Protein AF-R9JMH7-F1 (afdb_monomer)

Secondary structure (DSSP, 8-state):
---EEEEEE--SS--GGGTSSEEEEEEE-TTS-EEEEEEEEEEEEEE-TTSPEEEEEEEEEEEEEEEE-S-TTS-HHHHSB-TTGGGSSSPP-BS-HHHHHHHHHHHTT---SEEEEEPGGG---SB-SSS--SSGGGB--TTS----HHHHHHHHHHHHHHHHHHHHHTT-SS--EEEEEETTEEEEEE---HHHHHHHT--S-SEEEE--

Nearest PDB structures (foldseek):
  2fxq-assembly1_A-2  TM=4.782E-01  e=3.025E-01  Thermus aquaticus
  2ihf-assembly1_A-2  TM=4.523E-01  e=5.221E-01  Thermus aquaticus
  5odp-assembly1_A  TM=4.682E-01  e=9.009E-01  Salinibacter ruber DSM 13855
  5odn-assembly1_E  TM=4.433E-01  e=8.479E-01  Salinibacter ruber DSM 13855
  3vdy-assembly1_B-2  TM=3.178E-01  e=9.572E-01  Bacillus subtilis

pLDDT: mean 95.16, std 3.78, range [76.19, 98.75]

Solvent-accessible surface area (backbone atoms only — not comparable to full-atom values): 11757 Å² total; per-residue (Å²): 133,89,41,54,34,41,26,27,56,75,43,96,44,73,31,77,88,45,57,31,33,19,37,32,30,22,34,67,27,78,85,70,50,37,35,40,41,31,39,34,55,31,65,44,77,46,75,46,97,87,69,50,74,46,75,42,74,50,17,52,31,30,74,43,30,22,41,47,76,62,40,71,88,45,58,24,91,81,74,34,57,44,91,57,35,57,36,78,94,48,87,81,46,59,45,36,46,66,51,50,34,52,46,44,26,70,73,59,50,40,80,56,77,38,55,44,65,47,59,69,65,60,54,67,50,36,60,35,101,52,95,47,62,39,30,60,77,19,42,35,45,22,62,74,55,84,82,53,66,66,60,26,51,44,43,54,51,51,50,62,50,48,42,54,51,49,16,61,55,55,73,39,98,60,65,52,62,46,76,44,51,54,99,88,38,46,33,42,33,62,65,70,53,71,66,44,36,60,75,50,65,63,82,73,74,55,60,48,80,52,91,116

Structure (mmCIF, N/CA/C/O backbone):
data_AF-R9JMH7-F1
#
_entry.id   AF-R9JMH7-F1
#
loop_
_atom_site.group_PDB
_atom_site.id
_atom_site.type_symbol
_atom_site.label_atom_id
_atom_site.label_alt_id
_atom_site.label_comp_id
_atom_site.label_asym_id
_atom_site.label_entity_id
_atom_site.label_seq_id
_atom_site.pdbx_PDB_ins_code
_atom_site.Cartn_x
_atom_site.Cartn_y
_atom_site.Cartn_z
_atom_site.occupancy
_atom_site.B_iso_or_equiv
_atom_site.auth_seq_id
_atom_site.auth_comp_id
_atom_site.auth_asym_id
_atom_site.auth_atom_id
_atom_site.pdbx_PDB_model_num
ATOM 1 N N . MET A 1 1 ? 2.516 -20.235 13.584 1.00 76.75 1 MET A N 1
ATOM 2 C CA . MET A 1 1 ? 2.825 -19.517 12.330 1.00 76.75 1 MET A CA 1
ATOM 3 C C . MET A 1 1 ? 2.615 -18.046 12.620 1.00 76.75 1 MET A C 1
ATOM 5 O O . MET A 1 1 ? 1.653 -17.757 13.321 1.00 7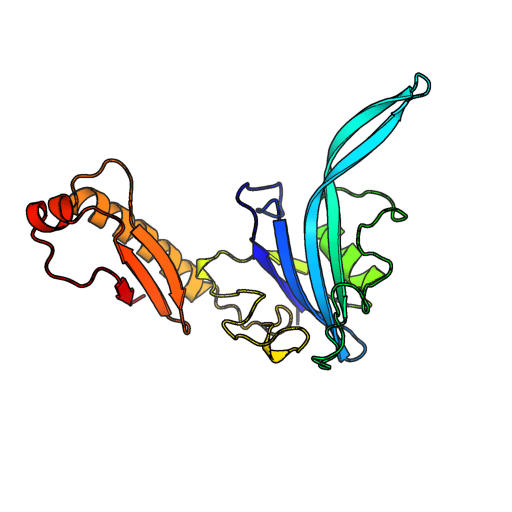6.75 1 MET A O 1
ATOM 9 N N . LYS A 1 2 ? 3.525 -17.171 12.189 1.00 91.31 2 LYS A N 1
ATOM 10 C CA . LYS A 1 2 ? 3.421 -15.728 12.439 1.00 91.31 2 LYS A CA 1
ATOM 11 C C . LYS A 1 2 ? 2.260 -15.146 11.620 1.00 91.31 2 LYS A C 1
ATOM 13 O O . LYS A 1 2 ? 2.152 -15.477 10.441 1.00 91.31 2 LYS A O 1
ATOM 18 N N . LYS A 1 3 ? 1.391 -14.345 12.236 1.00 96.81 3 LYS A N 1
ATOM 19 C CA . LYS A 1 3 ? 0.274 -13.639 11.596 1.00 96.81 3 LYS A CA 1
ATOM 20 C C . LYS A 1 3 ? 0.725 -12.244 11.181 1.00 96.81 3 LYS A C 1
ATOM 22 O O . LYS A 1 3 ? 0.753 -11.330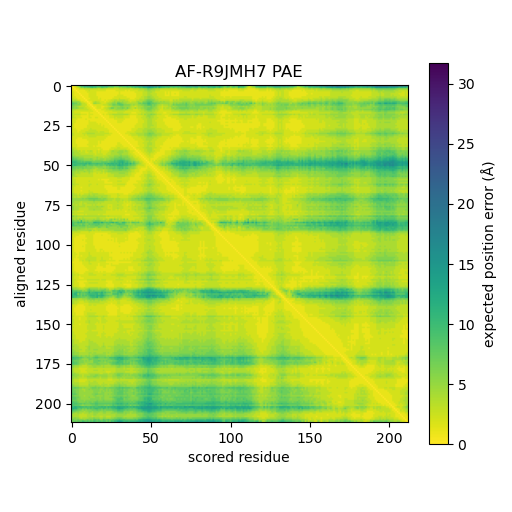 12.000 1.00 96.81 3 LYS A O 1
ATOM 27 N N . THR A 1 4 ? 1.074 -12.085 9.914 1.00 98.38 4 THR A N 1
ATOM 28 C CA . THR A 1 4 ? 1.514 -10.804 9.355 1.00 98.38 4 THR A CA 1
ATOM 29 C C . THR A 1 4 ? 0.358 -10.137 8.617 1.00 98.38 4 THR A C 1
ATOM 31 O O . THR A 1 4 ? -0.309 -10.782 7.813 1.00 98.38 4 THR A O 1
ATOM 34 N N . LEU A 1 5 ? 0.135 -8.847 8.869 1.00 98.75 5 LEU A N 1
ATOM 35 C CA . LEU A 1 5 ? -0.771 -8.025 8.067 1.00 98.75 5 LEU A CA 1
ATOM 36 C C . LEU A 1 5 ? 0.032 -7.182 7.074 1.00 98.75 5 LEU A C 1
ATOM 38 O O . LEU A 1 5 ? 0.815 -6.313 7.469 1.00 98.75 5 LEU A O 1
ATOM 42 N N . TYR A 1 6 ? -0.174 -7.422 5.781 1.00 98.75 6 TYR A N 1
ATOM 43 C CA . TYR A 1 6 ? 0.500 -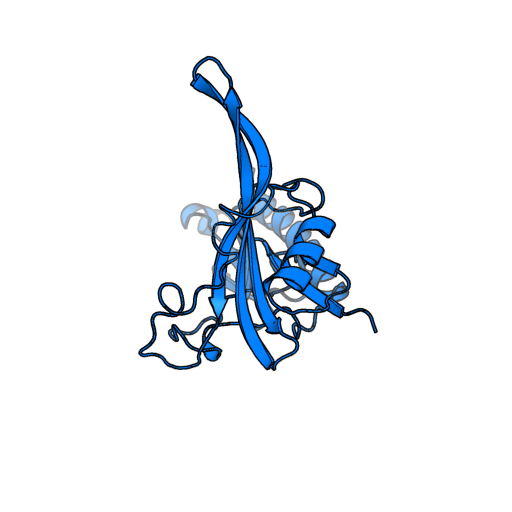6.673 4.727 1.00 98.75 6 TYR A CA 1
ATOM 44 C C . TYR A 1 6 ? -0.225 -5.366 4.397 1.00 98.75 6 TYR A C 1
ATOM 46 O O . TYR A 1 6 ? -1.453 -5.314 4.323 1.00 98.75 6 TYR A O 1
ATOM 54 N N . PHE A 1 7 ? 0.546 -4.307 4.171 1.00 98.69 7 PHE A N 1
ATOM 55 C CA . PHE A 1 7 ? 0.071 -2.974 3.816 1.00 98.69 7 PHE A CA 1
ATOM 56 C C . PHE A 1 7 ? 0.612 -2.531 2.459 1.00 98.69 7 PHE A C 1
ATOM 58 O O . PHE A 1 7 ? 1.765 -2.788 2.114 1.00 98.69 7 PHE A O 1
ATOM 65 N N . GLU A 1 8 ? -0.212 -1.791 1.720 1.00 98.06 8 GLU A N 1
ATOM 66 C CA . GLU A 1 8 ? 0.226 -0.987 0.582 1.00 98.06 8 GLU A CA 1
ATOM 67 C C . GLU A 1 8 ? 0.795 0.341 1.103 1.00 98.06 8 GLU A C 1
ATOM 69 O O . GLU A 1 8 ? 0.124 1.051 1.859 1.00 98.06 8 GLU A O 1
ATOM 74 N N . GLY A 1 9 ? 1.999 0.716 0.661 1.00 97.25 9 GLY A N 1
ATOM 75 C CA . GLY A 1 9 ? 2.504 2.083 0.798 1.00 97.25 9 GLY A CA 1
ATOM 76 C C . GLY A 1 9 ? 1.856 3.014 -0.233 1.00 97.25 9 GLY A C 1
ATOM 77 O O . GLY A 1 9 ? 2.116 2.895 -1.428 1.00 97.25 9 GLY A O 1
ATOM 78 N N . ALA A 1 10 ? 1.020 3.948 0.220 1.00 95.44 10 ALA A N 1
ATOM 79 C CA . ALA A 1 10 ? 0.245 4.865 -0.623 1.00 95.44 10 ALA A CA 1
ATOM 80 C C . ALA A 1 10 ? 0.717 6.332 -0.546 1.00 95.44 10 ALA A C 1
ATOM 82 O O . ALA A 1 10 ? 0.155 7.206 -1.210 1.00 95.44 10 ALA A O 1
ATOM 83 N N . GLY 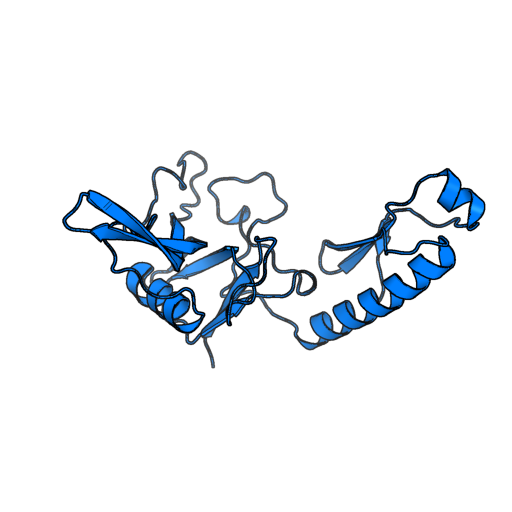A 1 11 ? 1.731 6.624 0.269 1.00 92.12 11 GLY A N 1
ATOM 84 C CA . GLY A 1 11 ? 2.357 7.940 0.388 1.00 92.12 11 GLY A CA 1
ATOM 85 C C . GLY A 1 11 ? 3.597 8.099 -0.488 1.00 92.12 11 GLY A C 1
ATOM 86 O O . GLY A 1 11 ? 4.177 7.128 -0.973 1.00 92.12 11 GLY A O 1
ATOM 87 N N . CYS A 1 12 ? 4.014 9.353 -0.672 1.00 87.88 12 CYS A N 1
ATOM 88 C CA . CYS A 1 12 ? 5.168 9.732 -1.493 1.00 87.88 12 CYS A CA 1
ATOM 89 C C . CYS A 1 12 ? 6.446 10.023 -0.688 1.00 87.88 12 CYS A C 1
ATOM 91 O O . CYS A 1 12 ? 7.464 10.381 -1.279 1.00 87.88 12 CYS A O 1
ATOM 93 N N . VAL A 1 13 ? 6.404 9.899 0.643 1.00 91.25 13 VAL A N 1
ATOM 94 C CA . VAL A 1 13 ? 7.529 10.224 1.532 1.00 91.25 13 VAL A CA 1
ATOM 95 C C . VAL A 1 13 ? 7.806 9.043 2.468 1.00 91.25 13 VAL A C 1
ATOM 97 O O . VAL A 1 13 ? 6.869 8.569 3.112 1.00 91.25 13 VAL A O 1
ATOM 100 N N . PRO A 1 14 ? 9.057 8.563 2.579 1.00 92.69 14 PRO A N 1
ATOM 101 C CA . PRO A 1 14 ? 9.429 7.575 3.589 1.00 92.69 14 PRO A CA 1
ATOM 102 C C . PRO A 1 14 ? 9.244 8.115 5.012 1.00 92.69 14 PRO A C 1
ATOM 104 O O . PRO A 1 14 ? 9.468 9.300 5.258 1.00 92.69 14 PRO A O 1
ATOM 107 N N . CYS A 1 15 ? 8.866 7.262 5.966 1.00 93.25 15 CYS A N 1
ATOM 108 C CA . CYS A 1 15 ? 8.669 7.678 7.355 1.00 93.25 15 CYS A CA 1
ATOM 109 C C . CYS A 1 15 ? 9.088 6.581 8.339 1.00 93.25 15 CYS A C 1
ATOM 111 O O . CYS A 1 15 ? 8.463 5.525 8.383 1.00 93.25 15 CYS A O 1
ATOM 113 N N . ASN A 1 16 ? 10.120 6.866 9.141 1.00 94.69 16 ASN A N 1
ATOM 114 C CA . ASN A 1 16 ? 10.611 6.011 10.227 1.00 94.69 16 ASN A CA 1
ATOM 115 C C . ASN A 1 16 ? 10.779 4.532 9.807 1.00 94.69 16 ASN A C 1
ATOM 117 O O . ASN A 1 16 ? 11.176 4.245 8.678 1.00 94.69 16 ASN A O 1
ATOM 121 N N . ASP A 1 17 ? 10.487 3.602 10.717 1.00 97.06 17 ASP A N 1
ATOM 122 C CA . ASP A 1 17 ? 10.480 2.152 10.498 1.00 97.06 17 ASP A CA 1
ATOM 123 C C . ASP A 1 17 ? 9.297 1.669 9.643 1.00 97.06 17 ASP A C 1
ATOM 125 O O . ASP A 1 17 ? 9.329 0.545 9.145 1.00 97.06 17 ASP A O 1
ATOM 129 N N . VAL A 1 18 ? 8.263 2.498 9.461 1.00 97.44 18 VAL A N 1
ATOM 130 C CA . VAL A 1 18 ? 7.090 2.206 8.618 1.00 97.44 18 VAL A CA 1
ATOM 131 C C . VAL A 1 18 ? 7.410 2.348 7.127 1.00 97.44 18 VAL A C 1
ATOM 133 O O . VAL A 1 18 ? 6.705 1.793 6.292 1.00 97.44 18 VAL A O 1
ATOM 136 N N . GLU A 1 19 ? 8.485 3.063 6.781 1.00 95.81 19 GLU A N 1
ATOM 137 C CA . GLU A 1 19 ? 9.028 3.212 5.420 1.00 95.81 19 GLU A CA 1
ATOM 138 C C . GLU A 1 19 ? 8.120 3.982 4.441 1.00 95.81 19 GLU A C 1
ATOM 140 O O . GLU A 1 19 ? 8.546 4.314 3.336 1.00 95.81 19 GLU A O 1
ATOM 145 N N . ASN A 1 20 ? 6.908 4.367 4.851 1.00 97.38 20 ASN A N 1
ATOM 146 C CA . ASN A 1 20 ? 5.981 5.186 4.072 1.00 97.38 20 ASN A CA 1
ATOM 147 C C . ASN A 1 20 ? 5.111 6.060 4.992 1.00 97.38 20 ASN A C 1
ATOM 149 O O . ASN A 1 20 ? 4.678 5.605 6.041 1.00 97.38 20 ASN A O 1
ATOM 153 N N . CYS A 1 21 ? 4.841 7.313 4.616 1.00 96.75 21 CYS A N 1
ATOM 154 C CA . CYS A 1 21 ? 4.029 8.250 5.399 1.00 96.75 21 CYS A CA 1
ATOM 155 C C . CYS A 1 21 ? 2.515 7.997 5.335 1.00 96.75 21 CYS A C 1
ATOM 157 O O . CYS A 1 21 ? 1.768 8.612 6.098 1.00 96.75 21 CYS A O 1
ATOM 159 N N . ARG A 1 22 ? 2.054 7.143 4.417 1.00 98.06 22 ARG A N 1
ATOM 160 C CA . ARG A 1 22 ? 0.651 6.755 4.271 1.00 98.06 22 ARG A CA 1
ATOM 161 C C . ARG A 1 22 ? 0.582 5.289 3.884 1.00 98.06 22 ARG A C 1
ATOM 163 O O . ARG A 1 22 ? 1.091 4.903 2.834 1.00 98.06 22 ARG A O 1
ATOM 170 N N . ILE A 1 23 ? -0.087 4.488 4.698 1.00 98.56 23 ILE A N 1
ATOM 171 C CA . ILE A 1 23 ? -0.265 3.060 4.441 1.00 98.56 23 ILE A CA 1
ATOM 172 C C . ILE A 1 23 ? -1.734 2.696 4.545 1.00 98.56 23 ILE A C 1
ATOM 174 O O . ILE A 1 23 ? -2.473 3.291 5.328 1.00 98.56 23 ILE A O 1
ATOM 178 N N . ARG A 1 24 ? -2.156 1.705 3.772 1.00 98.69 24 ARG A N 1
ATOM 179 C CA . ARG A 1 24 ? -3.540 1.232 3.787 1.00 98.69 24 ARG A CA 1
ATOM 180 C C . ARG A 1 24 ? -3.622 -0.257 3.513 1.00 98.69 24 ARG A C 1
ATOM 182 O O . ARG A 1 24 ? -2.748 -0.828 2.857 1.00 98.69 24 ARG A O 1
ATOM 189 N N . THR A 1 25 ? -4.662 -0.884 4.038 1.00 98.75 25 THR A N 1
ATOM 190 C CA . THR A 1 25 ? -4.929 -2.303 3.821 1.00 98.75 25 THR A CA 1
ATOM 191 C C . THR A 1 25 ? -6.394 -2.633 4.089 1.00 98.75 25 THR A C 1
ATOM 193 O O . THR A 1 25 ? -7.129 -1.828 4.664 1.00 98.75 25 THR A O 1
ATOM 196 N N . ALA A 1 26 ? -6.812 -3.821 3.667 1.00 98.56 26 ALA A N 1
ATOM 197 C CA . ALA A 1 26 ? -8.063 -4.437 4.066 1.00 98.56 26 ALA A CA 1
ATOM 198 C C . ALA A 1 26 ? -7.761 -5.815 4.659 1.00 98.56 26 ALA A C 1
ATOM 200 O O . ALA A 1 26 ? -6.796 -6.458 4.254 1.00 98.56 26 ALA A O 1
ATOM 201 N N . PHE A 1 27 ? -8.539 -6.257 5.641 1.00 98.75 27 PHE A N 1
ATOM 202 C CA . PHE A 1 27 ? -8.311 -7.532 6.325 1.00 98.75 27 PHE A CA 1
ATOM 203 C C . PHE A 1 27 ? -9.591 -8.083 6.950 1.00 98.75 27 PHE A C 1
ATOM 205 O O . PHE A 1 27 ? -10.593 -7.372 7.064 1.00 98.75 27 PHE A O 1
ATOM 212 N N . THR A 1 28 ? -9.549 -9.342 7.380 1.00 98.56 28 THR A N 1
ATOM 213 C CA . THR A 1 28 ? -10.624 -9.983 8.138 1.00 98.56 28 THR A CA 1
ATOM 214 C C . THR A 1 28 ? -10.258 -10.044 9.619 1.00 98.56 28 THR A C 1
ATOM 216 O O . THR A 1 28 ? -9.188 -10.518 9.994 1.00 98.56 28 THR A O 1
ATOM 219 N N . ASN A 1 29 ? -11.136 -9.549 10.491 1.00 98.31 29 ASN A N 1
ATOM 220 C CA . ASN A 1 29 ? -10.910 -9.594 11.935 1.00 98.31 29 ASN A CA 1
ATOM 221 C C . ASN A 1 29 ? -11.289 -10.958 12.551 1.00 98.31 29 ASN A C 1
ATOM 223 O O . ASN A 1 29 ? -11.771 -11.861 11.866 1.00 98.31 29 ASN A O 1
ATOM 227 N N . LYS A 1 30 ? -11.132 -11.109 13.875 1.00 98.00 30 LYS A N 1
ATOM 228 C CA . LYS A 1 30 ? -11.416 -12.376 14.583 1.00 98.00 30 LYS A CA 1
ATOM 229 C C . LYS A 1 30 ? -12.880 -12.830 14.530 1.00 98.00 30 LYS A C 1
ATOM 231 O O . LYS A 1 30 ? -13.162 -13.990 14.813 1.00 98.00 30 LYS A O 1
ATOM 236 N N . GLU A 1 31 ? -13.807 -11.936 14.193 1.00 97.69 31 GLU A N 1
ATOM 237 C CA . GLU A 1 31 ? -15.236 -12.237 14.032 1.00 97.69 31 GLU A CA 1
ATOM 238 C C . GLU A 1 31 ? -15.615 -12.541 12.575 1.00 97.69 31 GLU A C 1
ATOM 240 O O . GLU A 1 31 ? -16.793 -12.728 12.278 1.00 97.69 31 GLU A O 1
ATOM 245 N N . GLY A 1 32 ? -14.651 -12.562 11.651 1.00 97.81 32 GLY A N 1
ATOM 246 C CA . GLY A 1 32 ? -14.929 -12.736 10.227 1.00 97.81 32 GLY A CA 1
ATOM 247 C C . GLY A 1 32 ? -15.416 -11.462 9.527 1.00 97.81 32 GLY A C 1
ATOM 248 O O . GLY A 1 32 ? -15.843 -11.532 8.376 1.00 97.81 32 GLY A O 1
ATOM 249 N N . LYS A 1 33 ? -15.369 -10.296 10.188 1.00 98.06 33 LYS A N 1
ATOM 250 C CA . LYS A 1 33 ? -15.761 -9.018 9.579 1.00 98.06 33 LYS A CA 1
ATOM 251 C C . LYS A 1 33 ? -14.601 -8.438 8.782 1.00 98.06 33 LYS A C 1
ATOM 253 O O . LYS A 1 33 ? -13.471 -8.387 9.267 1.00 98.06 33 LYS A O 1
ATOM 258 N N . LYS A 1 34 ? -14.909 -7.957 7.582 1.00 98.25 34 LYS A N 1
ATOM 259 C CA . LYS A 1 34 ? -13.958 -7.316 6.673 1.00 98.25 34 LYS A CA 1
ATOM 260 C C . LYS A 1 34 ? -13.829 -5.842 7.031 1.00 98.25 34 LYS A C 1
ATOM 262 O O . LYS A 1 34 ? -14.837 -5.172 7.248 1.00 98.25 34 LYS A O 1
ATOM 267 N N . ILE A 1 35 ? -12.603 -5.347 7.112 1.00 98.62 35 ILE A N 1
ATOM 268 C CA . ILE A 1 35 ? -12.290 -3.979 7.530 1.00 98.62 35 ILE A CA 1
ATOM 269 C C . ILE A 1 35 ? -11.323 -3.377 6.521 1.00 98.62 35 ILE A C 1
ATOM 271 O O . ILE A 1 35 ? -10.334 -4.016 6.177 1.00 98.62 35 ILE A O 1
ATOM 275 N N . TYR A 1 36 ? -11.585 -2.144 6.094 1.00 98.44 36 TYR A N 1
ATOM 276 C CA . TYR A 1 36 ? -10.586 -1.281 5.469 1.00 98.44 36 TYR A CA 1
ATOM 277 C C . TYR A 1 36 ? -9.973 -0.371 6.531 1.00 98.44 36 TYR A C 1
ATOM 279 O O . TYR A 1 36 ? -10.686 0.137 7.402 1.00 98.44 36 TYR A O 1
ATOM 287 N N . ILE A 1 37 ? -8.665 -0.135 6.447 1.00 98.69 37 ILE A N 1
ATOM 288 C CA . ILE A 1 37 ? -7.975 0.819 7.310 1.00 98.69 37 ILE A CA 1
ATOM 289 C C . ILE A 1 37 ? -6.883 1.581 6.563 1.00 98.69 37 ILE A C 1
ATOM 291 O O . ILE A 1 37 ? -6.154 1.027 5.737 1.00 98.69 37 ILE A O 1
ATOM 295 N N . GLU A 1 38 ? -6.750 2.860 6.896 1.00 98.56 38 GLU A N 1
ATOM 296 C CA . GLU A 1 38 ? -5.750 3.764 6.350 1.00 98.56 38 GLU A CA 1
ATOM 297 C C . GLU A 1 38 ? -5.113 4.606 7.452 1.00 98.56 38 GLU A C 1
ATOM 299 O O . GLU A 1 38 ? -5.798 5.267 8.236 1.00 98.56 38 GLU A O 1
ATOM 304 N N . PHE A 1 39 ? -3.783 4.603 7.482 1.00 98.38 39 PHE A N 1
ATOM 305 C CA . PHE A 1 39 ? -2.995 5.355 8.441 1.00 98.38 39 PHE A CA 1
ATOM 306 C C . PHE A 1 39 ? -2.098 6.383 7.763 1.00 98.38 39 PHE A C 1
ATOM 308 O O . PHE A 1 39 ? -1.498 6.122 6.720 1.00 98.38 39 PHE A O 1
ATOM 315 N N . LEU A 1 40 ? -1.943 7.524 8.427 1.00 97.19 40 LEU A N 1
ATOM 316 C CA . LEU A 1 40 ? -1.053 8.616 8.055 1.00 97.19 40 LEU A CA 1
ATOM 317 C C . LEU A 1 40 ? -0.046 8.879 9.180 1.00 97.19 40 LEU A C 1
ATOM 319 O O . LEU A 1 40 ? -0.399 8.827 10.364 1.00 97.19 40 LEU A O 1
ATOM 323 N N . SER A 1 41 ? 1.176 9.252 8.800 1.00 96.50 41 SER A N 1
ATOM 324 C CA . SER A 1 41 ? 2.102 9.961 9.683 1.00 96.50 41 SER A CA 1
ATOM 325 C C . SER A 1 41 ? 1.601 11.397 9.854 1.00 96.50 41 SER A C 1
ATOM 327 O O . SER A 1 41 ? 1.792 12.260 8.996 1.00 96.50 41 SER A O 1
ATOM 329 N N . GLY A 1 42 ? 0.853 11.616 10.931 1.00 93.50 42 GLY A N 1
ATOM 330 C CA . GLY A 1 42 ? 0.195 12.872 11.257 1.00 93.50 42 GLY A CA 1
ATOM 331 C C . GLY A 1 42 ? 0.927 13.670 12.331 1.00 93.50 42 GLY A C 1
ATOM 332 O O . GLY A 1 42 ? 2.125 13.508 12.573 1.00 93.50 42 GLY A O 1
ATOM 333 N N . TYR A 1 43 ? 0.167 14.546 12.989 1.00 93.56 43 TYR A N 1
ATOM 334 C CA . TYR A 1 43 ? 0.669 15.438 14.025 1.00 93.56 43 TYR A CA 1
ATOM 335 C C . TYR A 1 43 ? -0.063 15.232 15.348 1.00 93.56 43 TYR A C 1
ATOM 337 O O . TYR A 1 43 ? -1.282 15.045 15.388 1.00 93.56 43 TYR A O 1
ATOM 345 N N . LYS A 1 44 ? 0.673 15.365 16.447 1.00 93.62 44 LYS A N 1
ATOM 346 C CA . LYS A 1 44 ? 0.102 15.621 17.766 1.00 93.62 44 LYS A CA 1
ATOM 347 C C . LYS A 1 44 ? 0.025 17.124 17.981 1.00 93.62 44 LYS A C 1
ATOM 349 O O . LYS A 1 44 ? 1.031 17.825 17.885 1.00 93.62 44 LYS A O 1
ATOM 354 N N . HIS A 1 45 ? -1.174 17.617 18.271 1.00 92.00 45 HIS A N 1
ATOM 355 C CA . HIS A 1 45 ? -1.409 19.025 18.565 1.00 92.00 45 HIS A CA 1
ATOM 356 C C . HIS A 1 45 ? -1.601 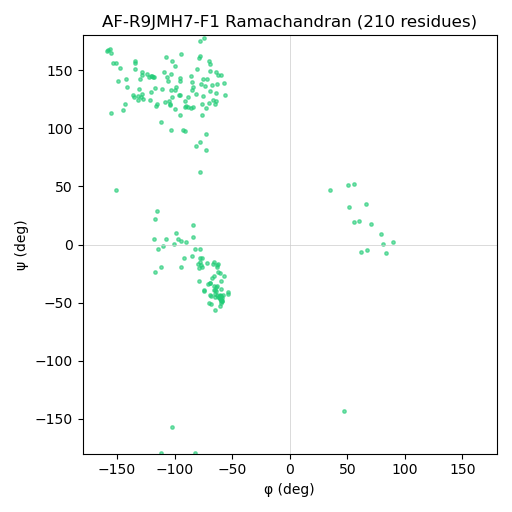19.228 20.064 1.00 92.00 45 HIS A C 1
ATOM 358 O O . HIS A 1 45 ? -2.542 18.704 20.653 1.00 92.00 45 HIS A O 1
ATOM 364 N N . THR A 1 46 ? -0.746 20.048 20.668 1.00 91.81 46 THR A N 1
ATOM 365 C CA . THR A 1 46 ? -0.825 20.400 22.088 1.00 91.81 46 THR A CA 1
ATOM 366 C C . THR A 1 46 ? -1.126 21.887 22.225 1.00 91.81 46 THR A C 1
ATOM 368 O O . THR A 1 46 ? -0.359 22.733 21.757 1.00 91.81 46 THR A O 1
ATOM 371 N N . ARG A 1 47 ? -2.242 22.236 22.879 1.00 93.12 47 ARG A N 1
ATOM 372 C CA . ARG A 1 47 ? -2.584 23.632 23.189 1.00 93.12 47 ARG A CA 1
ATOM 373 C C . ARG A 1 47 ? -1.913 24.053 24.497 1.00 93.12 47 ARG A C 1
ATOM 375 O O . ARG A 1 47 ? -2.192 23.508 25.559 1.00 93.12 47 ARG A O 1
ATOM 382 N N . GLN A 1 48 ? -1.034 25.044 24.419 1.00 93.31 48 GLN A N 1
ATOM 383 C CA . GLN A 1 48 ? -0.350 25.628 25.569 1.00 93.31 48 GLN A CA 1
ATOM 384 C C . GLN A 1 48 ? -1.267 26.593 26.341 1.00 93.31 48 GLN A C 1
ATOM 386 O O . GLN A 1 48 ? -2.259 27.095 25.810 1.00 93.31 48 GLN A O 1
ATOM 391 N N . LYS A 1 49 ? -0.901 26.915 27.593 1.00 92.06 49 LYS A N 1
ATOM 392 C CA . LYS A 1 49 ? -1.663 27.826 28.479 1.00 92.06 49 LYS A CA 1
ATOM 393 C C . LYS A 1 49 ? -1.892 29.225 27.887 1.00 92.06 49 LYS A C 1
ATOM 395 O O . LYS A 1 49 ? -2.875 29.871 28.220 1.00 92.06 49 LYS A O 1
ATOM 400 N N . ASN A 1 50 ? -1.003 29.684 27.006 1.00 93.69 50 ASN A N 1
ATOM 401 C CA . ASN A 1 50 ? -1.110 30.965 26.297 1.00 93.69 50 ASN A CA 1
ATOM 402 C C . ASN A 1 50 ? -1.978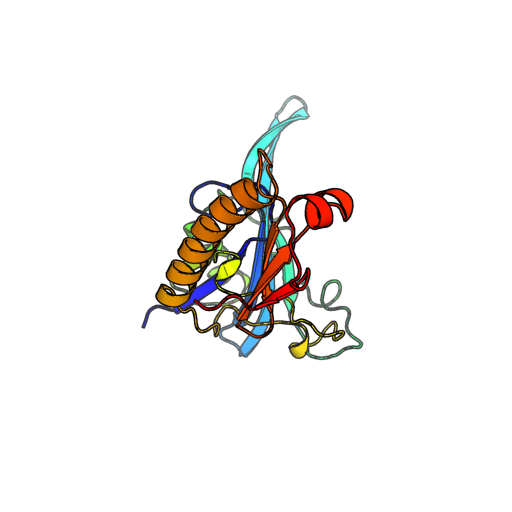 30.893 25.020 1.00 93.69 50 ASN A C 1
ATOM 404 O O . ASN A 1 50 ? -2.009 31.849 24.253 1.00 93.69 50 ASN A O 1
ATOM 408 N N . GLY A 1 51 ? -2.633 29.758 24.751 1.00 92.44 51 GLY A N 1
ATOM 409 C CA . GLY A 1 51 ? -3.465 29.538 23.566 1.00 92.44 51 GLY A CA 1
ATOM 410 C C . GLY A 1 51 ? -2.706 29.111 22.305 1.00 92.44 51 GLY A C 1
ATOM 411 O O . GLY A 1 51 ? -3.353 28.736 21.327 1.00 92.44 51 GLY A O 1
ATOM 412 N N . LYS A 1 52 ? -1.365 29.106 22.312 1.00 94.88 52 LYS A N 1
ATOM 413 C CA . LYS A 1 52 ? -0.549 28.631 21.184 1.00 94.88 52 LYS A CA 1
ATOM 414 C C . LYS A 1 52 ? -0.721 27.122 20.995 1.00 94.88 52 LYS A C 1
ATOM 416 O O . LYS A 1 52 ? -0.684 26.369 21.966 1.00 94.88 52 LYS A O 1
ATOM 421 N N . VAL A 1 53 ? -0.852 26.678 19.748 1.00 94.81 53 VAL A N 1
ATOM 422 C CA . VAL A 1 53 ? -0.813 25.254 19.389 1.00 94.81 53 VAL A CA 1
ATOM 423 C C . VAL A 1 53 ? 0.606 24.887 18.964 1.00 94.81 53 VAL A C 1
ATOM 425 O O . VAL A 1 53 ? 1.206 25.569 18.133 1.00 94.81 53 VAL A O 1
ATOM 428 N N . VAL A 1 54 ? 1.147 23.828 19.559 1.00 94.50 54 VAL A N 1
ATOM 429 C CA . VAL A 1 54 ? 2.393 23.178 19.137 1.00 94.50 54 VAL A CA 1
ATOM 430 C C . VAL A 1 54 ? 2.027 21.899 18.400 1.00 94.50 54 VAL A C 1
ATOM 432 O O . VAL A 1 54 ? 1.180 21.148 18.879 1.00 94.50 54 VAL A O 1
ATOM 435 N N . SER A 1 55 ? 2.642 21.682 17.240 1.00 95.06 55 SER A N 1
ATOM 436 C CA . SER A 1 55 ? 2.403 20.520 16.384 1.00 95.06 55 SER A CA 1
ATOM 437 C C . SER A 1 55 ? 3.679 19.697 16.284 1.00 95.06 55 SER A C 1
ATOM 439 O O . SER A 1 55 ? 4.693 20.199 15.802 1.00 95.06 55 SER A O 1
ATOM 441 N N . GLU A 1 56 ? 3.620 18.448 16.719 1.00 94.81 56 GLU A N 1
ATOM 442 C CA . GLU A 1 56 ? 4.736 17.501 16.681 1.00 94.81 56 GLU A CA 1
ATOM 443 C C . GLU A 1 56 ? 4.440 16.445 15.601 1.00 94.81 56 GLU A C 1
ATOM 445 O O . GLU A 1 56 ? 3.365 15.849 15.661 1.00 94.81 56 GLU A O 1
ATOM 450 N N . PRO A 1 57 ? 5.304 16.251 14.584 1.00 94.38 57 PRO A N 1
ATOM 451 C CA . PRO A 1 57 ? 5.070 15.288 13.501 1.00 94.38 57 PRO A CA 1
ATOM 452 C C . PRO A 1 57 ? 5.286 13.838 13.961 1.00 94.38 57 PRO A C 1
ATOM 454 O O . PRO A 1 57 ? 5.738 13.602 15.078 1.00 94.38 57 PRO A O 1
ATOM 457 N N . ASN A 1 58 ? 5.049 12.880 13.060 1.00 94.56 58 ASN A N 1
ATOM 458 C CA . ASN A 1 58 ? 5.301 11.446 13.252 1.00 94.56 58 ASN A CA 1
ATOM 459 C C . ASN A 1 58 ? 4.417 10.781 14.314 1.00 94.56 58 ASN A C 1
ATOM 461 O O . ASN A 1 58 ? 4.846 9.847 14.988 1.00 94.56 58 ASN A O 1
ATOM 465 N N . TYR A 1 59 ? 3.168 11.229 14.434 1.00 96.50 59 TYR A N 1
ATOM 466 C CA . TYR A 1 59 ? 2.162 10.584 15.278 1.00 96.50 59 TYR A CA 1
ATOM 467 C C . TYR A 1 59 ? 1.132 9.834 14.442 1.00 96.50 59 TYR A C 1
ATOM 469 O O . TYR A 1 59 ? 0.738 10.283 13.367 1.00 96.50 59 TYR A O 1
ATOM 477 N N . LEU A 1 60 ? 0.664 8.699 14.953 1.00 97.38 60 LEU A N 1
ATOM 478 C CA . LEU A 1 60 ? -0.309 7.857 14.278 1.00 97.38 60 LEU A CA 1
ATOM 479 C C . LEU A 1 60 ? -1.645 8.586 14.101 1.00 97.38 60 LEU A C 1
ATOM 481 O O . LEU A 1 60 ? -2.276 9.025 15.068 1.00 97.38 60 LEU A O 1
ATOM 485 N N . SER A 1 61 ? -2.100 8.679 12.855 1.00 96.69 61 SER A N 1
ATOM 486 C CA . SER A 1 61 ? -3.436 9.149 12.499 1.00 96.69 61 SER A CA 1
ATOM 487 C C . SER A 1 61 ? -4.164 8.063 11.722 1.00 96.69 61 SER A C 1
ATOM 489 O O . SER A 1 61 ? -3.654 7.596 10.709 1.00 96.69 61 SER A O 1
ATOM 491 N N . CYS A 1 62 ? -5.343 7.663 12.191 1.00 97.50 62 CYS A N 1
ATOM 492 C CA . CYS A 1 62 ? -6.221 6.725 11.491 1.00 97.50 62 CYS A CA 1
ATOM 493 C C . CYS A 1 62 ? -7.156 7.544 10.602 1.00 97.50 62 CYS A C 1
ATOM 495 O O . CYS A 1 62 ? -8.106 8.123 11.111 1.00 97.50 62 CYS A O 1
ATOM 497 N N . ASP A 1 63 ? -6.857 7.691 9.315 1.00 96.25 63 ASP A N 1
ATOM 498 C CA . ASP A 1 63 ? -7.625 8.582 8.430 1.00 96.25 63 ASP A CA 1
ATOM 499 C C . ASP A 1 63 ? -8.991 7.986 8.071 1.00 96.25 63 ASP A C 1
ATOM 501 O O . ASP A 1 63 ? -10.010 8.674 8.100 1.00 96.25 63 ASP A O 1
ATOM 505 N N . ALA A 1 64 ? -9.010 6.677 7.822 1.00 97.25 64 ALA A N 1
ATOM 506 C CA . ALA A 1 64 ? -10.207 5.914 7.513 1.00 97.25 64 ALA A CA 1
ATOM 507 C C . ALA A 1 64 ? -10.148 4.543 8.194 1.00 97.25 64 ALA A C 1
ATOM 509 O O . ALA A 1 64 ? -9.114 3.873 8.159 1.00 97.25 64 ALA A O 1
ATOM 510 N N . CYS A 1 65 ? -11.256 4.116 8.801 1.00 98.25 65 CYS A N 1
ATOM 511 C CA . CYS A 1 65 ? -11.408 2.764 9.326 1.00 98.25 65 CYS A CA 1
ATOM 512 C C . CYS A 1 65 ? -12.887 2.392 9.384 1.00 98.25 65 CYS A C 1
ATOM 514 O O . CYS A 1 65 ? -13.647 2.974 10.157 1.00 98.25 65 CYS A O 1
ATOM 516 N N . PHE A 1 66 ? -13.305 1.428 8.569 1.00 97.81 66 PHE A N 1
ATOM 517 C CA . PHE A 1 66 ? -14.711 1.052 8.444 1.00 97.81 66 PHE A CA 1
ATOM 518 C C . PHE A 1 66 ? -14.871 -0.418 8.064 1.00 97.81 66 PHE A C 1
ATOM 520 O O . PHE A 1 66 ? -13.969 -1.033 7.488 1.00 97.81 66 PHE A O 1
ATOM 527 N N . TYR A 1 67 ? -16.032 -0.979 8.392 1.00 97.88 67 TYR A N 1
ATOM 528 C CA . TYR A 1 67 ? -16.421 -2.298 7.911 1.00 97.88 67 TYR A CA 1
ATOM 529 C C . TYR A 1 67 ? -16.769 -2.249 6.425 1.00 97.88 67 TYR A C 1
ATOM 531 O O . TYR A 1 67 ? -17.396 -1.297 5.974 1.00 97.88 67 TYR A O 1
ATOM 539 N N . ILE A 1 68 ? -16.396 -3.302 5.703 1.00 97.19 68 ILE A N 1
ATOM 540 C CA . ILE A 1 68 ? -16.835 -3.565 4.331 1.00 97.19 68 ILE A CA 1
ATOM 541 C C . ILE A 1 68 ? -18.038 -4.507 4.428 1.00 97.19 68 ILE A C 1
ATOM 543 O O . ILE A 1 68 ? -17.880 -5.651 4.864 1.00 97.19 68 ILE A O 1
ATOM 547 N N . THR A 1 69 ? -19.233 -4.023 4.090 1.00 95.25 69 THR A N 1
ATOM 548 C CA . THR A 1 69 ? -20.496 -4.715 4.412 1.00 95.25 69 THR A CA 1
ATOM 549 C C . THR A 1 69 ? -20.996 -5.668 3.331 1.00 95.25 69 THR A C 1
ATOM 551 O O . THR A 1 69 ? -21.883 -6.469 3.618 1.00 95.25 69 THR A O 1
ATOM 554 N N . ASP A 1 70 ? -20.413 -5.629 2.126 1.00 94.50 70 ASP A N 1
ATOM 555 C CA . ASP A 1 70 ? -20.918 -6.352 0.946 1.00 94.50 70 ASP A CA 1
ATOM 556 C C . ASP A 1 70 ? -22.347 -5.936 0.536 1.00 94.50 70 ASP A C 1
ATOM 558 O O . ASP A 1 70 ? -23.017 -6.652 -0.208 1.00 94.50 70 ASP A O 1
ATOM 562 N N . ASP A 1 71 ? -22.794 -4.756 0.974 1.00 93.06 71 ASP A N 1
ATOM 563 C CA . ASP A 1 71 ? -24.042 -4.132 0.547 1.00 93.06 71 ASP A CA 1
ATOM 564 C C . ASP A 1 71 ? -23.721 -2.877 -0.285 1.00 93.06 71 ASP A C 1
ATOM 566 O O . ASP A 1 71 ? -23.317 -1.852 0.271 1.00 93.06 71 ASP A O 1
ATOM 570 N N . PRO A 1 72 ? -23.886 -2.922 -1.622 1.00 88.50 72 PRO A N 1
ATOM 571 C CA . PRO A 1 72 ? -23.522 -1.807 -2.492 1.00 88.50 72 PRO A CA 1
ATOM 572 C C . PRO A 1 72 ? -24.331 -0.526 -2.222 1.00 88.50 72 PRO A C 1
ATOM 574 O O . PRO A 1 72 ? -23.870 0.558 -2.589 1.00 88.50 72 PRO A O 1
ATOM 577 N N . GLU A 1 73 ? -25.496 -0.625 -1.570 1.00 93.00 73 GLU A N 1
ATOM 578 C CA . GLU A 1 73 ? -26.335 0.525 -1.208 1.00 93.00 73 GLU A CA 1
ATOM 579 C C . GLU A 1 73 ? -25.831 1.248 0.053 1.00 93.00 73 GLU A C 1
ATOM 581 O O . GLU A 1 73 ? -26.205 2.398 0.315 1.00 93.00 73 GLU A O 1
ATOM 586 N N . ILE A 1 74 ? -24.970 0.601 0.844 1.00 92.75 74 ILE A N 1
ATOM 587 C CA . ILE A 1 74 ? -24.374 1.196 2.037 1.00 92.75 74 ILE A CA 1
ATOM 588 C C . ILE A 1 74 ? -23.089 1.920 1.646 1.00 92.75 74 ILE A C 1
ATOM 590 O O . ILE A 1 74 ? -22.109 1.330 1.211 1.00 92.75 74 ILE A O 1
ATOM 594 N N . ASP A 1 75 ? -23.062 3.229 1.873 1.00 91.44 75 ASP A N 1
ATOM 595 C CA . ASP A 1 75 ? -21.835 4.020 1.818 1.00 91.44 75 ASP A CA 1
ATOM 596 C C . ASP A 1 75 ? -20.957 3.723 3.046 1.00 91.44 75 ASP A C 1
ATOM 598 O O . ASP A 1 75 ? -20.988 4.444 4.049 1.00 91.44 75 ASP A O 1
ATOM 602 N N . ASP A 1 76 ? -20.205 2.623 2.983 1.00 93.12 76 ASP A N 1
ATOM 603 C CA . ASP A 1 76 ? -19.434 2.078 4.103 1.00 93.12 76 ASP A CA 1
ATOM 604 C C . ASP A 1 76 ? -18.490 3.111 4.726 1.00 93.12 76 ASP A C 1
ATOM 606 O O . ASP A 1 76 ? -18.433 3.251 5.953 1.00 93.12 76 ASP A O 1
ATOM 610 N N . CYS A 1 77 ? -17.827 3.922 3.896 1.00 92.00 77 CYS A N 1
ATOM 611 C CA . CYS A 1 77 ? -16.885 4.933 4.370 1.00 92.00 77 CYS A CA 1
ATOM 612 C C . CYS A 1 77 ? -17.540 6.053 5.196 1.00 92.00 77 CYS A C 1
ATOM 614 O O . CYS A 1 77 ? -16.842 6.801 5.885 1.00 92.00 77 CYS A O 1
ATOM 616 N N . ASN A 1 78 ? -18.871 6.183 5.156 1.00 92.81 78 ASN A N 1
ATOM 617 C CA . ASN A 1 78 ? -19.636 7.154 5.939 1.00 92.81 78 ASN A CA 1
ATOM 618 C C . ASN A 1 78 ? -20.610 6.514 6.940 1.00 92.81 78 ASN A C 1
ATOM 620 O O . ASN A 1 78 ? -20.980 7.170 7.916 1.00 92.81 78 ASN A O 1
ATOM 624 N N . LYS A 1 79 ? -21.046 5.270 6.714 1.00 95.56 79 LYS A N 1
ATOM 625 C CA . LYS A 1 79 ? -22.097 4.590 7.491 1.00 95.56 79 LYS A CA 1
ATOM 626 C C . LYS A 1 79 ? -21.594 3.417 8.328 1.00 95.56 79 LYS A C 1
ATOM 628 O O . LYS A 1 79 ? -22.248 3.080 9.311 1.00 95.56 79 LYS A O 1
ATOM 633 N N . SER A 1 80 ? -20.422 2.876 8.006 1.00 96.19 80 SER A N 1
ATOM 634 C CA . SER A 1 80 ? -19.866 1.662 8.618 1.00 96.19 80 SER A CA 1
ATOM 635 C C . SER A 1 80 ? -18.556 1.926 9.376 1.00 96.19 80 SER A C 1
ATOM 637 O O . SER A 1 80 ? -17.757 1.014 9.593 1.00 96.19 80 SER A O 1
ATOM 639 N N . ARG A 1 81 ? -18.322 3.179 9.787 1.00 96.31 81 ARG A N 1
ATOM 640 C CA . ARG A 1 81 ? -17.102 3.632 10.474 1.00 96.31 81 ARG A CA 1
ATOM 641 C C . ARG A 1 81 ? -16.903 2.961 11.826 1.00 96.31 81 ARG A C 1
ATOM 643 O O . ARG A 1 81 ? -17.834 2.865 12.628 1.00 96.31 81 ARG A O 1
ATOM 650 N N . LEU A 1 82 ? -15.666 2.575 12.112 1.00 96.56 82 LEU A N 1
ATOM 651 C CA . LEU A 1 82 ? -15.252 2.170 13.449 1.00 96.56 82 LEU A CA 1
ATOM 652 C C . LEU A 1 82 ? -14.978 3.414 14.302 1.00 96.56 82 LEU A C 1
ATOM 654 O O . LEU A 1 82 ? -14.554 4.458 13.810 1.00 96.56 82 LEU A O 1
ATOM 658 N N . SER A 1 83 ? -15.176 3.293 15.615 1.00 94.19 83 SER A N 1
ATOM 659 C CA . SER A 1 83 ? -14.986 4.395 16.573 1.00 94.19 83 SER A CA 1
ATOM 660 C C . SER A 1 83 ? -13.551 4.926 16.640 1.00 94.19 83 SER A C 1
ATOM 662 O O . SER A 1 83 ? -13.321 6.014 17.164 1.00 94.19 83 SER A O 1
ATOM 664 N N . CYS A 1 84 ? -12.584 4.165 16.129 1.00 93.88 84 CYS A N 1
ATOM 665 C CA . CYS A 1 84 ? -11.184 4.550 16.072 1.00 93.88 84 CYS A CA 1
ATOM 666 C C . CYS A 1 84 ? -10.823 5.394 14.839 1.00 93.88 84 CYS A C 1
ATOM 668 O O . CYS A 1 84 ? -9.719 5.943 14.795 1.00 93.88 84 CYS A O 1
ATOM 670 N N . GLU A 1 85 ? -11.723 5.530 13.856 1.00 93.38 85 GLU A N 1
ATOM 671 C CA . GLU A 1 85 ? -11.524 6.419 12.710 1.00 93.38 85 GLU A CA 1
ATOM 672 C C . GLU A 1 85 ? -11.292 7.865 13.183 1.00 93.38 85 GLU A C 1
ATOM 674 O O . GLU A 1 85 ? -11.912 8.339 14.136 1.00 93.38 85 GLU A O 1
ATOM 679 N N . ARG A 1 86 ? -10.355 8.569 12.538 1.00 90.38 86 ARG A N 1
ATOM 680 C CA . ARG A 1 86 ? -9.824 9.906 12.882 1.00 90.38 86 ARG A CA 1
ATOM 681 C C . ARG A 1 86 ? -9.128 9.994 14.235 1.00 90.38 86 ARG A C 1
ATOM 683 O O . ARG A 1 86 ? -8.576 11.049 14.553 1.00 90.38 86 ARG A O 1
ATOM 690 N N . ASN A 1 87 ? -9.178 8.916 15.023 1.00 87.81 87 ASN A N 1
ATOM 691 C CA . ASN A 1 87 ? -8.532 8.717 16.313 1.00 87.81 87 ASN A CA 1
ATOM 692 C C . ASN A 1 87 ? -8.456 9.997 17.170 1.00 87.81 87 ASN A C 1
ATOM 694 O O . ASN A 1 87 ? -7.385 10.350 17.668 1.00 87.81 87 ASN A O 1
ATOM 698 N N . GLN A 1 88 ? -9.578 10.725 17.274 1.00 83.31 88 GLN A N 1
ATOM 699 C CA . GLN A 1 88 ?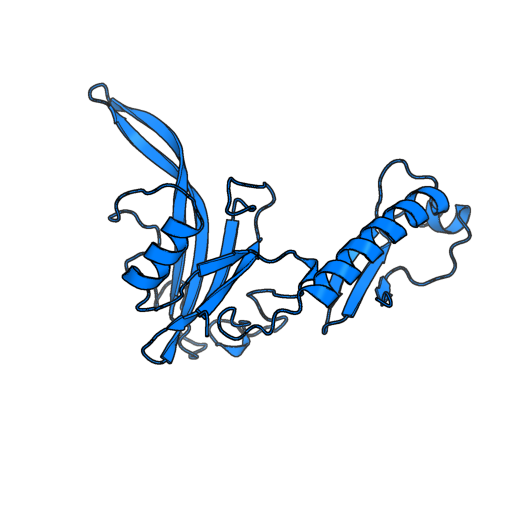 -9.658 12.020 17.967 1.00 83.31 88 GLN A CA 1
ATOM 700 C C . GLN A 1 88 ? -9.636 11.847 19.488 1.00 83.31 88 GLN A C 1
ATOM 702 O O . GLN A 1 88 ? -8.945 12.590 20.176 1.00 83.31 88 GLN A O 1
ATOM 707 N N . GLU A 1 89 ? -10.325 10.815 19.979 1.00 86.06 89 GLU A N 1
ATOM 708 C CA . GLU A 1 89 ? -10.450 10.488 21.407 1.00 86.06 89 GLU A CA 1
ATOM 709 C C . GLU A 1 89 ? -9.448 9.412 21.868 1.00 86.06 89 GLU A C 1
ATOM 711 O O . GLU A 1 89 ? -9.505 8.938 23.000 1.00 86.06 89 GLU A O 1
ATOM 716 N N . ILE A 1 90 ? -8.540 8.988 20.984 1.00 89.88 90 ILE A N 1
ATOM 717 C CA . ILE A 1 90 ? -7.494 8.003 21.282 1.00 89.88 90 ILE A CA 1
ATOM 718 C C . ILE A 1 90 ? -6.197 8.751 21.576 1.00 89.88 90 ILE A C 1
ATOM 720 O O . ILE A 1 90 ? -5.823 9.673 20.845 1.00 89.88 90 ILE A O 1
ATOM 724 N N . GLU A 1 91 ? -5.492 8.334 22.628 1.00 91.06 91 GLU A N 1
ATOM 725 C CA . GLU A 1 91 ? -4.189 8.899 22.960 1.00 91.06 91 GLU A CA 1
ATOM 726 C C . GLU A 1 91 ? -3.222 8.782 21.773 1.00 91.06 91 GLU A C 1
ATOM 728 O O . GLU A 1 91 ? -3.058 7.723 21.164 1.00 91.06 91 GLU A O 1
ATOM 733 N N . LYS A 1 92 ? -2.602 9.909 21.408 1.00 93.44 92 LYS A N 1
ATOM 734 C CA . LYS A 1 92 ? -1.695 9.970 20.262 1.00 93.44 92 LYS A CA 1
ATOM 735 C C . LYS A 1 92 ? -0.386 9.264 20.601 1.00 93.44 92 LYS A C 1
ATOM 737 O O . LYS A 1 92 ? 0.368 9.730 21.454 1.00 93.44 92 LYS A O 1
ATOM 742 N N . VAL A 1 93 ? -0.108 8.203 19.854 1.00 96.62 93 VAL A N 1
ATOM 743 C CA . VAL A 1 93 ? 1.140 7.432 19.877 1.00 96.62 93 VAL A CA 1
ATOM 744 C C . VAL A 1 93 ? 1.965 7.703 18.621 1.00 96.62 93 VAL A C 1
ATOM 746 O O . VAL A 1 93 ? 1.439 8.201 17.622 1.00 96.62 93 VAL A O 1
ATOM 749 N N . GLU A 1 94 ? 3.258 7.399 18.664 1.00 97.69 94 GLU A N 1
ATOM 750 C CA . GLU A 1 94 ? 4.155 7.575 17.520 1.00 97.69 94 GLU A CA 1
ATOM 751 C C . GLU A 1 94 ? 3.760 6.676 16.339 1.00 97.69 94 GLU A C 1
ATOM 753 O O . GLU A 1 94 ? 3.239 5.573 16.512 1.00 97.69 94 GLU A O 1
ATOM 758 N N . TYR A 1 95 ? 4.023 7.151 15.124 1.00 98.06 95 TYR A N 1
ATOM 759 C CA . TYR A 1 95 ? 3.811 6.409 13.888 1.00 98.06 95 TYR A CA 1
ATOM 760 C C . TYR A 1 95 ? 4.943 5.391 13.682 1.00 98.06 95 TYR A C 1
ATOM 762 O O . TYR A 1 95 ? 5.968 5.705 13.071 1.00 98.06 95 TYR A O 1
ATOM 770 N N . THR A 1 96 ? 4.751 4.192 14.237 1.00 98.50 96 THR A N 1
ATOM 771 C CA . THR A 1 96 ? 5.683 3.053 14.174 1.00 98.50 96 THR A CA 1
ATOM 772 C C . THR A 1 96 ? 4.942 1.758 13.849 1.00 98.50 96 THR A C 1
ATOM 774 O O . THR A 1 96 ? 3.735 1.652 14.101 1.00 98.50 96 THR A O 1
ATOM 777 N N . LYS A 1 97 ? 5.641 0.743 13.321 1.00 98.56 97 LYS A N 1
ATOM 778 C CA . LYS A 1 97 ? 5.026 -0.563 13.010 1.00 98.56 97 LYS A CA 1
ATOM 779 C C . LYS A 1 97 ? 4.433 -1.224 14.259 1.00 98.56 97 LYS A C 1
ATOM 781 O O . LYS A 1 97 ? 3.346 -1.800 14.193 1.00 98.56 97 LYS A O 1
ATOM 786 N N . GLU A 1 98 ? 5.103 -1.092 15.402 1.00 98.44 98 GLU A N 1
ATOM 787 C CA . GLU A 1 98 ? 4.633 -1.601 16.697 1.00 98.44 98 GLU A CA 1
ATOM 788 C C . GLU A 1 98 ? 3.298 -0.963 17.107 1.00 98.44 98 GLU A C 1
ATOM 790 O O . GLU A 1 98 ? 2.315 -1.671 17.338 1.00 98.44 98 GLU A O 1
ATOM 795 N N . ASN A 1 99 ? 3.225 0.372 17.116 1.00 98.50 99 ASN A N 1
ATOM 796 C CA . ASN A 1 99 ? 2.014 1.091 17.513 1.00 98.50 99 ASN A CA 1
ATOM 797 C C . ASN A 1 99 ? 0.855 0.859 16.537 1.00 98.50 99 ASN A C 1
ATOM 799 O O . ASN A 1 99 ? -0.294 0.760 16.963 1.00 98.50 99 ASN A O 1
ATOM 803 N N . ILE A 1 100 ? 1.136 0.731 15.236 1.00 98.62 100 ILE A N 1
ATOM 804 C CA . ILE A 1 100 ? 0.121 0.385 14.232 1.00 98.62 100 ILE A CA 1
ATOM 805 C C . ILE A 1 100 ? -0.423 -1.028 14.478 1.00 98.62 100 ILE A C 1
ATOM 807 O O . ILE A 1 100 ? -1.639 -1.222 14.472 1.00 98.62 100 ILE A O 1
ATOM 811 N N . THR A 1 101 ? 0.450 -2.003 14.746 1.00 98.75 101 THR A N 1
ATOM 812 C CA . THR A 1 101 ? 0.042 -3.383 15.062 1.00 98.75 101 THR A CA 1
ATOM 813 C C . THR A 1 101 ? -0.851 -3.409 16.307 1.00 98.75 101 THR A C 1
ATOM 815 O O . THR A 1 101 ? -1.943 -3.983 16.281 1.00 98.75 101 THR A O 1
ATOM 818 N N . ALA A 1 102 ? -0.437 -2.719 17.377 1.00 98.56 102 ALA A N 1
ATOM 819 C CA . ALA A 1 102 ? -1.218 -2.597 18.606 1.00 98.56 102 ALA A CA 1
ATOM 820 C C . ALA A 1 102 ? -2.585 -1.936 18.357 1.00 98.56 102 ALA A C 1
ATOM 822 O O . ALA A 1 102 ? -3.607 -2.441 18.825 1.00 98.56 102 ALA A O 1
ATOM 823 N N . PHE A 1 103 ? -2.622 -0.858 17.566 1.00 98.44 103 PHE A N 1
ATOM 824 C CA . PHE A 1 103 ? -3.857 -0.165 17.205 1.00 98.44 103 PHE A CA 1
ATOM 825 C C . PHE A 1 103 ? -4.832 -1.089 16.469 1.00 98.44 103 PHE A C 1
ATOM 827 O O . PHE A 1 103 ? -6.003 -1.171 16.842 1.00 98.44 103 PHE A O 1
ATOM 834 N N . VAL A 1 104 ? -4.370 -1.799 15.434 1.00 98.44 104 VAL A N 1
ATOM 835 C CA . VAL A 1 104 ? -5.213 -2.719 14.655 1.00 98.44 104 VAL A CA 1
ATOM 836 C C . VAL A 1 104 ? -5.792 -3.803 15.565 1.00 98.44 104 VAL A C 1
ATOM 838 O O . VAL A 1 104 ? -7.004 -4.021 15.577 1.00 98.44 104 VAL A O 1
ATOM 841 N N . ASN A 1 105 ? -4.956 -4.433 16.389 1.00 98.56 105 ASN A N 1
ATOM 842 C CA . ASN A 1 105 ? -5.396 -5.498 17.288 1.00 98.56 105 ASN A CA 1
ATOM 843 C C . ASN A 1 105 ? -6.427 -5.011 18.311 1.00 98.56 105 ASN A C 1
ATOM 845 O O . ASN A 1 105 ? -7.463 -5.655 18.497 1.00 98.56 105 ASN A O 1
ATOM 849 N N . GLN A 1 106 ? -6.174 -3.857 18.933 1.00 97.94 106 GLN A N 1
ATOM 850 C CA . GLN A 1 106 ? -7.042 -3.296 19.961 1.00 97.94 106 GLN A CA 1
ATOM 851 C C . GLN A 1 106 ? -8.373 -2.794 19.394 1.00 97.94 106 GLN A C 1
ATOM 853 O O . GLN A 1 106 ? -9.432 -3.130 19.921 1.00 97.94 106 GLN A O 1
ATOM 858 N N . TYR A 1 107 ? -8.333 -1.977 18.342 1.00 97.94 107 TYR A N 1
ATOM 859 C CA . TYR A 1 107 ? -9.510 -1.233 17.892 1.00 97.94 107 TYR A CA 1
ATOM 860 C C . TYR A 1 107 ? -10.302 -1.931 16.787 1.00 97.94 107 TYR A C 1
ATOM 862 O O . TYR A 1 107 ? -11.476 -1.619 16.605 1.00 97.94 107 TYR A O 1
ATOM 870 N N . CYS A 1 108 ? -9.699 -2.889 16.079 1.00 98.06 108 CYS A N 1
ATOM 871 C CA . CYS A 1 108 ? -10.364 -3.631 15.003 1.00 98.06 108 CYS A CA 1
ATOM 872 C C . CYS A 1 108 ? -10.696 -5.082 15.386 1.00 98.06 108 CYS A C 1
ATOM 874 O O . CYS A 1 108 ? -11.188 -5.840 14.550 1.00 98.06 108 CYS A O 1
ATOM 876 N N . ASN A 1 109 ? -10.448 -5.475 16.643 1.00 98.12 109 ASN A N 1
ATOM 877 C CA . ASN A 1 109 ? -10.617 -6.841 17.142 1.00 98.12 109 ASN A CA 1
ATOM 878 C C . ASN A 1 109 ? -9.820 -7.877 16.318 1.00 98.12 109 ASN A C 1
ATOM 880 O O . ASN A 1 109 ? -10.363 -8.884 15.856 1.00 98.12 109 ASN A O 1
ATOM 884 N N . ALA A 1 110 ? -8.522 -7.627 16.139 1.00 98.31 110 ALA A N 1
ATOM 885 C CA . ALA A 1 110 ? -7.592 -8.494 15.409 1.00 98.31 110 ALA A CA 1
ATOM 886 C C . ALA A 1 110 ? -6.547 -9.145 16.342 1.00 98.31 110 ALA A C 1
ATOM 888 O O . ALA A 1 110 ? -6.607 -8.977 17.566 1.00 98.31 110 ALA A O 1
ATOM 889 N N . ASP A 1 111 ? -5.642 -9.946 15.777 1.00 97.81 111 ASP A N 1
ATOM 890 C CA . ASP A 1 111 ? -4.553 -10.628 16.489 1.00 97.81 111 ASP A CA 1
ATOM 891 C C . ASP A 1 111 ? -3.309 -10.867 15.611 1.00 97.81 111 ASP A C 1
ATOM 893 O O . ASP A 1 111 ? -2.753 -11.965 15.577 1.00 97.81 111 ASP A O 1
ATOM 897 N N . PHE A 1 112 ? -2.872 -9.838 14.888 1.00 98.56 112 PHE A N 1
ATOM 898 C CA . PHE A 1 112 ? -1.636 -9.888 14.107 1.00 98.56 112 PHE A CA 1
ATOM 899 C C . PHE A 1 112 ? -0.402 -9.771 15.007 1.00 98.56 112 PHE A C 1
ATOM 901 O O . PHE A 1 112 ? -0.392 -8.995 15.963 1.00 98.56 112 PHE A O 1
ATOM 908 N N . ASP A 1 113 ? 0.650 -10.515 14.673 1.00 98.62 113 ASP A N 1
ATOM 909 C CA . ASP A 1 113 ? 1.948 -10.448 15.348 1.00 98.62 113 ASP A CA 1
ATOM 910 C C . ASP A 1 113 ? 2.764 -9.236 14.875 1.00 98.62 113 ASP A C 1
ATOM 912 O O . ASP A 1 113 ? 3.561 -8.686 15.632 1.00 98.62 113 ASP A O 1
ATOM 916 N N . GLU A 1 114 ? 2.591 -8.827 13.615 1.00 98.25 114 GLU A N 1
ATOM 917 C CA . GLU A 1 114 ? 3.255 -7.660 13.037 1.00 98.25 114 GLU A CA 1
ATOM 918 C C . GLU A 1 114 ? 2.498 -7.107 11.825 1.00 98.25 114 GLU A C 1
ATOM 920 O O . GLU A 1 114 ? 1.672 -7.792 11.211 1.00 98.25 114 GLU A O 1
ATOM 925 N N . ILE A 1 115 ? 2.892 -5.903 11.413 1.00 98.56 115 ILE A N 1
ATOM 926 C CA . ILE A 1 115 ? 2.590 -5.373 10.087 1.00 98.56 115 ILE A CA 1
ATOM 927 C C . ILE A 1 115 ? 3.841 -5.318 9.206 1.00 98.56 115 ILE A C 1
ATOM 929 O O . ILE A 1 115 ? 4.950 -5.068 9.682 1.00 98.56 115 ILE A O 1
ATOM 933 N N . VAL A 1 116 ? 3.652 -5.488 7.899 1.00 98.31 116 VAL A N 1
ATOM 934 C CA . VAL A 1 116 ? 4.701 -5.294 6.890 1.00 98.31 116 VAL A CA 1
ATOM 935 C C . VAL A 1 116 ? 4.174 -4.373 5.801 1.00 98.31 116 VAL A C 1
ATOM 937 O O . VAL A 1 116 ? 3.129 -4.632 5.212 1.00 98.31 116 VAL A O 1
ATOM 940 N N . VAL A 1 117 ? 4.908 -3.301 5.514 1.00 98.19 117 VAL A N 1
ATOM 941 C CA . VAL A 1 117 ? 4.610 -2.402 4.394 1.00 98.19 117 VAL A CA 1
ATOM 942 C C . VAL A 1 117 ? 5.359 -2.920 3.176 1.00 98.19 117 VAL A C 1
ATOM 944 O O . VAL A 1 117 ? 6.580 -3.049 3.204 1.00 98.19 117 VAL A O 1
ATOM 947 N N . LEU A 1 118 ? 4.623 -3.278 2.128 1.00 97.50 118 LEU A N 1
ATOM 948 C CA . LEU A 1 118 ? 5.191 -3.908 0.944 1.00 97.50 118 LEU A CA 1
ATOM 949 C C . LEU A 1 118 ? 5.713 -2.875 -0.060 1.00 97.50 118 LEU A C 1
ATOM 951 O O . LEU A 1 118 ? 5.114 -1.817 -0.268 1.00 97.50 118 LEU A O 1
ATOM 955 N N . ASP A 1 119 ? 6.811 -3.230 -0.729 1.00 95.31 119 ASP A N 1
ATOM 956 C CA . ASP A 1 119 ? 7.290 -2.538 -1.927 1.00 95.31 119 ASP A CA 1
ATOM 957 C C . ASP A 1 119 ? 6.214 -2.605 -3.025 1.00 95.31 119 ASP A C 1
ATOM 959 O O . ASP A 1 119 ? 5.489 -3.598 -3.146 1.00 95.31 119 ASP A O 1
ATOM 963 N N . ASN A 1 120 ? 6.099 -1.566 -3.854 1.00 93.44 120 ASN A N 1
ATOM 964 C CA . ASN A 1 120 ? 5.079 -1.523 -4.905 1.00 93.44 120 ASN A CA 1
ATOM 965 C C . ASN A 1 120 ? 5.221 -2.676 -5.919 1.00 93.44 120 ASN A C 1
ATOM 967 O O . ASN A 1 120 ? 4.230 -3.066 -6.538 1.00 93.44 120 ASN A O 1
ATOM 971 N N . LEU A 1 121 ? 6.421 -3.246 -6.070 1.00 96.94 121 LEU A N 1
ATOM 972 C CA . LEU A 1 121 ? 6.694 -4.391 -6.939 1.00 96.94 121 LEU A CA 1
ATOM 973 C C . LEU A 1 121 ? 6.350 -5.747 -6.302 1.00 96.94 121 LEU A C 1
ATOM 975 O O . LEU A 1 121 ? 6.410 -6.771 -6.988 1.00 96.94 121 LEU A O 1
ATOM 979 N N . ALA A 1 122 ? 5.933 -5.781 -5.033 1.00 97.06 122 ALA A N 1
ATOM 980 C CA . ALA A 1 122 ? 5.344 -6.981 -4.436 1.00 97.06 122 ALA A CA 1
ATOM 981 C C . ALA A 1 122 ? 4.004 -7.340 -5.099 1.00 97.06 122 ALA A C 1
ATOM 983 O O . ALA A 1 122 ? 3.631 -8.508 -5.166 1.00 97.06 122 ALA A O 1
ATOM 984 N N . GLY A 1 123 ? 3.305 -6.340 -5.648 1.00 95.38 123 GLY A N 1
ATOM 985 C CA . GLY A 1 123 ? 2.043 -6.515 -6.367 1.00 95.38 123 GLY A CA 1
ATOM 986 C C . GLY A 1 123 ? 0.793 -6.437 -5.496 1.00 95.38 123 GLY A C 1
ATOM 987 O O . GLY A 1 123 ? -0.310 -6.561 -6.020 1.00 95.38 123 GLY A O 1
ATOM 988 N N . TYR A 1 124 ? 0.934 -6.185 -4.193 1.00 96.75 124 TYR A N 1
ATOM 989 C CA . TYR A 1 124 ? -0.210 -5.913 -3.331 1.00 96.75 124 TYR A CA 1
ATOM 990 C C . TYR A 1 124 ? -0.746 -4.493 -3.555 1.00 96.75 124 TYR A C 1
ATOM 992 O O . TYR A 1 124 ? -0.007 -3.508 -3.480 1.00 96.75 124 TYR A O 1
ATOM 1000 N N . ARG A 1 125 ? -2.052 -4.388 -3.809 1.00 95.69 125 ARG A N 1
ATOM 1001 C CA . ARG A 1 125 ? -2.809 -3.132 -3.894 1.00 95.69 125 ARG A CA 1
ATOM 1002 C C . ARG A 1 125 ? -4.094 -3.329 -3.120 1.00 95.69 125 ARG A C 1
ATOM 1004 O O . ARG A 1 125 ? -4.794 -4.294 -3.402 1.00 95.69 125 ARG A O 1
ATOM 1011 N N . VAL A 1 126 ? -4.413 -2.446 -2.172 1.00 96.69 126 VAL A N 1
ATOM 1012 C CA . VAL A 1 126 ? -5.600 -2.660 -1.326 1.00 96.69 126 VAL A CA 1
ATOM 1013 C C . VAL A 1 126 ? -6.886 -2.633 -2.143 1.00 96.69 126 VAL A C 1
ATOM 1015 O O . VAL A 1 126 ? -7.801 -3.395 -1.869 1.00 96.69 126 VAL A O 1
ATOM 1018 N N . PHE A 1 127 ? -6.945 -1.776 -3.160 1.00 95.19 127 PHE A N 1
ATOM 1019 C CA . PHE A 1 127 ? -8.080 -1.690 -4.062 1.00 95.19 127 PHE A CA 1
ATOM 1020 C C . PHE A 1 127 ? -7.881 -2.667 -5.211 1.00 95.19 127 PHE A C 1
ATOM 1022 O O . PHE A 1 127 ? -6.838 -2.654 -5.873 1.00 95.19 127 PHE A O 1
ATOM 1029 N N . ALA A 1 128 ? -8.881 -3.512 -5.428 1.00 92.56 128 ALA A N 1
ATOM 1030 C CA . ALA A 1 128 ? -8.933 -4.366 -6.599 1.00 92.56 128 ALA A CA 1
ATOM 1031 C C . ALA A 1 128 ? -9.167 -3.505 -7.848 1.00 92.56 128 ALA A C 1
ATOM 1033 O O . ALA A 1 128 ? -9.826 -2.467 -7.780 1.00 92.56 128 ALA A O 1
ATOM 1034 N N . ASP A 1 129 ? -8.647 -3.939 -8.997 1.00 86.50 129 ASP A N 1
ATOM 1035 C CA . ASP A 1 129 ? -8.868 -3.267 -10.283 1.00 86.50 129 ASP A CA 1
ATOM 1036 C C . ASP A 1 129 ? -10.265 -3.614 -10.829 1.00 86.50 129 ASP A C 1
ATOM 1038 O O . ASP A 1 129 ? -10.439 -4.310 -11.829 1.00 86.50 129 ASP A O 1
ATOM 1042 N N . THR A 1 130 ? -11.292 -3.215 -10.076 1.00 85.88 130 THR A N 1
ATOM 1043 C CA . THR A 1 130 ? -12.702 -3.421 -10.400 1.00 85.88 130 THR A CA 1
ATOM 1044 C C . THR A 1 130 ? -13.478 -2.127 -10.172 1.00 85.88 130 THR A C 1
ATOM 1046 O O . THR A 1 130 ? -13.095 -1.279 -9.371 1.00 85.88 130 THR A O 1
ATOM 1049 N N . ASN A 1 131 ? -14.619 -1.980 -10.845 1.00 81.06 131 ASN A N 1
ATOM 1050 C CA . ASN A 1 131 ? -15.526 -0.846 -10.625 1.00 81.06 131 ASN A CA 1
ATOM 1051 C C . ASN A 1 131 ? -16.486 -1.075 -9.443 1.00 81.06 131 ASN A C 1
ATOM 1053 O O . ASN A 1 131 ? -17.532 -0.430 -9.369 1.00 81.06 131 ASN A O 1
ATOM 1057 N N . LYS A 1 132 ? -16.195 -2.040 -8.561 1.00 83.81 132 LYS A N 1
ATOM 1058 C CA . LYS A 1 132 ? -17.073 -2.393 -7.446 1.00 83.81 132 LYS A CA 1
ATOM 1059 C C . LYS A 1 132 ? -16.703 -1.566 -6.217 1.00 83.81 132 LYS A C 1
ATOM 1061 O O . LYS A 1 132 ? -15.602 -1.675 -5.692 1.00 83.81 132 LYS A O 1
ATOM 1066 N N . CYS A 1 133 ? -17.647 -0.755 -5.755 1.00 76.19 133 CYS A N 1
ATOM 1067 C CA . CYS A 1 133 ? -17.546 0.009 -4.512 1.00 76.19 133 CYS A CA 1
ATOM 1068 C C . CYS A 1 133 ? -18.365 -0.678 -3.411 1.00 76.19 133 CYS A C 1
ATOM 1070 O O . CYS A 1 133 ? -19.278 -1.439 -3.728 1.00 76.19 133 CYS A O 1
ATOM 1072 N N . ASN A 1 134 ? -18.054 -0.404 -2.137 1.00 80.31 134 ASN A N 1
ATOM 1073 C CA . ASN A 1 134 ? -18.811 -0.876 -0.957 1.00 80.31 134 ASN A CA 1
ATOM 1074 C C . ASN A 1 134 ? -18.999 -2.405 -0.870 1.00 80.31 134 ASN A C 1
ATOM 1076 O O . ASN A 1 134 ? -19.874 -2.921 -0.183 1.00 80.31 134 ASN A O 1
ATOM 1080 N N . THR A 1 135 ? -18.168 -3.156 -1.587 1.00 91.56 135 THR A N 1
ATOM 1081 C CA . THR A 1 135 ? -18.181 -4.616 -1.584 1.00 91.56 135 THR A CA 1
ATOM 1082 C C . THR A 1 135 ? -16.758 -5.112 -1.459 1.00 91.56 135 THR A C 1
ATOM 1084 O O . THR A 1 135 ? -15.809 -4.461 -1.895 1.00 91.56 135 THR A O 1
ATOM 1087 N N . SER A 1 136 ? -16.599 -6.284 -0.868 1.00 93.81 136 SER A N 1
ATOM 1088 C CA . SER A 1 136 ? -15.308 -6.930 -0.666 1.00 93.81 136 SER A CA 1
ATOM 1089 C C . SER A 1 136 ? -14.595 -7.261 -1.969 1.00 93.81 136 SER A C 1
ATOM 1091 O O . SER A 1 136 ? -13.373 -7.296 -1.985 1.00 93.81 136 SER A O 1
ATOM 1093 N N . GLU A 1 137 ? -15.319 -7.408 -3.077 1.00 94.31 137 GLU A N 1
ATOM 1094 C CA . GLU A 1 137 ? -14.731 -7.569 -4.410 1.00 94.31 137 GLU A CA 1
ATOM 1095 C C . GLU A 1 137 ? -13.989 -6.309 -4.898 1.00 94.31 137 GLU A C 1
ATOM 1097 O O . GLU A 1 137 ? -13.189 -6.386 -5.829 1.00 94.31 137 GLU A O 1
ATOM 1102 N N . GLY A 1 138 ? -14.231 -5.151 -4.273 1.00 94.94 138 GLY A N 1
ATOM 1103 C CA . GLY A 1 138 ? -13.465 -3.923 -4.488 1.00 94.94 138 GLY A CA 1
ATOM 1104 C C . GLY A 1 138 ? -12.111 -3.898 -3.770 1.00 94.94 138 GLY A C 1
ATOM 1105 O O . GLY A 1 138 ? -11.345 -2.950 -3.951 1.00 94.94 138 GLY A O 1
ATOM 1106 N N . TYR A 1 139 ? -11.791 -4.920 -2.967 1.00 96.75 139 TYR A N 1
ATOM 1107 C CA . TYR A 1 139 ? -10.607 -4.943 -2.112 1.00 96.75 139 TYR A CA 1
ATOM 1108 C C . TYR A 1 139 ? -9.797 -6.232 -2.271 1.00 96.75 139 TYR A C 1
ATOM 1110 O O . TYR A 1 139 ? -10.342 -7.330 -2.355 1.00 96.75 139 TYR A O 1
ATOM 1118 N N . ASN A 1 140 ? -8.474 -6.100 -2.229 1.00 96.94 140 ASN A N 1
ATOM 1119 C CA . ASN A 1 140 ? -7.580 -7.208 -1.923 1.00 96.94 140 ASN A CA 1
ATOM 1120 C C . ASN A 1 140 ? -7.237 -7.173 -0.432 1.00 96.94 140 ASN A C 1
ATOM 1122 O O . ASN A 1 140 ? -7.063 -6.106 0.157 1.00 96.94 140 ASN A O 1
ATOM 1126 N N . PHE A 1 141 ? -7.116 -8.354 0.162 1.00 98.19 141 PHE A N 1
ATOM 1127 C CA . PHE A 1 141 ? -6.998 -8.529 1.604 1.00 98.19 141 PHE A CA 1
ATOM 1128 C C . PHE A 1 141 ? -5.551 -8.848 1.999 1.00 98.19 141 PHE A C 1
ATOM 1130 O O . PHE A 1 141 ? -4.964 -9.828 1.538 1.00 98.19 141 PHE A O 1
ATOM 1137 N N . GLY A 1 142 ? -4.963 -7.994 2.834 1.00 98.38 142 GLY A N 1
ATOM 1138 C CA . GLY A 1 142 ? -3.557 -8.039 3.227 1.00 98.38 142 GLY A CA 1
ATOM 1139 C C . GLY A 1 142 ? -3.235 -9.091 4.284 1.00 98.38 142 GLY A C 1
ATOM 1140 O O . GLY A 1 142 ? -2.070 -9.413 4.470 1.00 98.38 142 GLY A O 1
ATOM 1141 N N . ASP A 1 143 ? -4.234 -9.644 4.967 1.00 98.44 143 ASP A N 1
ATOM 1142 C CA . ASP A 1 143 ? -4.096 -10.770 5.902 1.00 98.44 143 ASP A CA 1
ATOM 1143 C C . ASP A 1 143 ? -3.980 -12.129 5.197 1.00 98.44 143 ASP A C 1
ATOM 1145 O O . ASP A 1 143 ? -3.480 -13.089 5.781 1.00 98.44 143 ASP A O 1
ATOM 1149 N N . VAL A 1 144 ? -4.416 -12.212 3.937 1.00 97.69 144 VAL A N 1
ATOM 1150 C CA . VAL A 1 144 ? -4.348 -13.429 3.107 1.00 97.69 144 VAL A CA 1
ATOM 1151 C C . VAL A 1 144 ? -3.472 -13.257 1.865 1.00 97.69 144 VAL A C 1
ATOM 1153 O O . VAL A 1 144 ? -3.389 -14.164 1.035 1.00 97.69 144 VAL A O 1
ATOM 1156 N N . PHE A 1 145 ? -2.811 -12.107 1.716 1.00 97.19 145 PHE A N 1
ATOM 1157 C CA . PHE A 1 145 ? -1.908 -11.865 0.599 1.00 97.19 145 PHE A CA 1
ATOM 1158 C C . PHE A 1 145 ? -0.702 -12.811 0.670 1.00 97.19 145 PHE A C 1
ATOM 1160 O O . PHE A 1 145 ? 0.057 -12.814 1.639 1.00 97.19 145 PHE A O 1
ATOM 1167 N N . ASN A 1 146 ? -0.517 -13.612 -0.379 1.00 95.19 146 ASN A N 1
ATOM 1168 C CA . ASN A 1 146 ? 0.598 -14.545 -0.480 1.00 95.19 146 ASN A CA 1
ATOM 1169 C C . ASN A 1 146 ? 1.859 -13.812 -0.958 1.00 95.19 146 ASN A C 1
ATOM 1171 O O . ASN A 1 146 ? 2.140 -13.751 -2.156 1.00 95.19 146 ASN A O 1
ATOM 1175 N N . TYR A 1 147 ? 2.584 -13.211 -0.017 1.00 96.56 147 TYR A N 1
ATOM 1176 C CA . TYR A 1 147 ? 3.792 -12.455 -0.319 1.00 96.56 147 TYR A CA 1
ATOM 1177 C C . TYR A 1 147 ? 4.948 -13.368 -0.755 1.00 96.56 147 TYR A C 1
ATOM 1179 O O . TYR A 1 147 ? 5.395 -14.231 -0.003 1.00 96.56 147 TYR A O 1
ATOM 1187 N N . ASP A 1 148 ? 5.467 -13.122 -1.960 1.00 97.19 148 ASP A N 1
ATOM 1188 C CA . ASP A 1 148 ? 6.681 -13.748 -2.484 1.00 97.19 148 ASP A CA 1
ATOM 1189 C C . ASP A 1 148 ? 7.853 -12.755 -2.41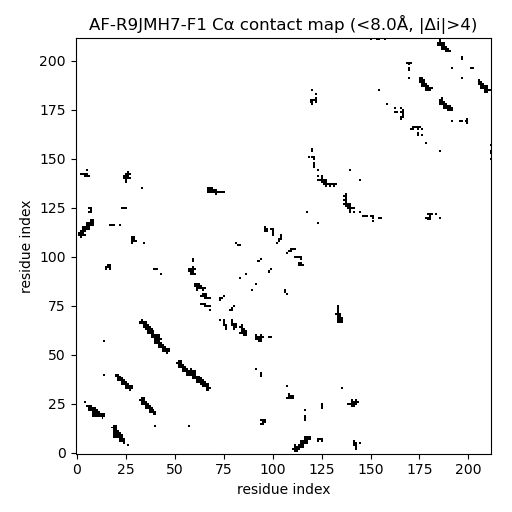3 1.00 97.19 148 ASP A C 1
ATOM 1191 O O . ASP A 1 148 ? 8.013 -11.855 -3.252 1.00 97.19 148 ASP A O 1
ATOM 1195 N N . GLU A 1 149 ? 8.666 -12.902 -1.367 1.00 96.50 149 GLU A N 1
ATOM 1196 C CA . GLU A 1 149 ? 9.832 -12.053 -1.122 1.00 96.50 149 GLU A CA 1
ATOM 1197 C C . GLU A 1 149 ? 10.906 -12.216 -2.208 1.00 96.50 149 GLU A C 1
ATOM 1199 O O . GLU A 1 149 ? 11.496 -11.221 -2.641 1.00 96.50 149 GLU A O 1
ATOM 1204 N N . ASP A 1 150 ? 11.140 -13.440 -2.696 1.00 98.06 150 ASP A N 1
ATOM 1205 C CA . ASP A 1 150 ? 12.159 -13.687 -3.719 1.00 98.06 150 ASP A CA 1
ATOM 1206 C C . ASP A 1 150 ? 11.757 -13.071 -5.060 1.00 98.06 150 ASP A C 1
ATOM 1208 O O . ASP A 1 150 ? 12.561 -12.379 -5.690 1.00 98.06 150 ASP A O 1
ATOM 1212 N N . LEU A 1 151 ? 10.499 -13.243 -5.467 1.00 97.62 151 LEU A N 1
ATOM 1213 C CA . LEU A 1 151 ? 9.968 -12.605 -6.667 1.00 97.62 151 LEU A CA 1
ATOM 1214 C C . LEU A 1 151 ? 10.043 -11.082 -6.562 1.00 97.62 151 LEU A C 1
ATOM 1216 O O . LEU A 1 151 ? 10.483 -10.423 -7.504 1.00 97.62 151 LEU A O 1
ATOM 1220 N N . THR A 1 152 ? 9.685 -10.512 -5.412 1.00 98.00 152 THR A N 1
ATOM 1221 C CA . THR A 1 152 ? 9.787 -9.063 -5.178 1.00 98.00 152 THR A CA 1
ATOM 1222 C C . THR A 1 152 ? 11.235 -8.585 -5.295 1.00 98.00 152 THR A C 1
ATOM 1224 O O . THR A 1 152 ? 11.519 -7.595 -5.973 1.00 98.00 152 THR A O 1
ATOM 1227 N N . ARG A 1 153 ? 12.183 -9.320 -4.704 1.00 98.12 153 ARG A N 1
ATOM 1228 C CA . ARG A 1 153 ? 13.620 -9.040 -4.808 1.00 98.12 153 ARG A CA 1
ATOM 1229 C C . ARG A 1 153 ? 14.109 -9.101 -6.258 1.00 98.12 153 ARG A C 1
ATOM 1231 O O . ARG A 1 153 ? 14.821 -8.191 -6.686 1.00 98.12 153 ARG A O 1
ATOM 1238 N N . ARG A 1 154 ? 13.729 -10.133 -7.023 1.00 98.25 154 ARG A N 1
ATOM 1239 C CA . ARG A 1 154 ? 14.089 -10.269 -8.446 1.00 98.25 154 ARG A CA 1
ATOM 1240 C C . ARG A 1 154 ? 13.496 -9.140 -9.288 1.00 98.25 154 ARG A C 1
ATOM 1242 O O . ARG A 1 154 ? 14.226 -8.535 -10.070 1.00 98.25 154 ARG A O 1
ATOM 1249 N N . ARG A 1 155 ? 12.230 -8.771 -9.060 1.00 98.38 155 ARG A N 1
ATOM 1250 C CA . ARG A 1 155 ? 11.570 -7.640 -9.739 1.00 98.38 155 ARG A CA 1
ATOM 1251 C C . ARG A 1 155 ? 12.317 -6.333 -9.495 1.00 98.38 155 ARG A C 1
ATOM 1253 O O . ARG A 1 155 ? 12.633 -5.631 -10.449 1.00 98.38 155 ARG A O 1
ATOM 1260 N N . ARG A 1 156 ? 12.664 -6.026 -8.241 1.00 98.06 156 ARG A N 1
ATOM 1261 C CA . ARG A 1 156 ? 13.433 -4.816 -7.890 1.00 98.06 156 ARG A CA 1
ATOM 1262 C C . ARG A 1 156 ? 14.796 -4.788 -8.581 1.00 98.06 156 ARG A C 1
ATOM 1264 O O . ARG A 1 156 ? 15.172 -3.761 -9.137 1.00 98.06 156 ARG A O 1
ATOM 1271 N N . ALA A 1 157 ? 15.512 -5.913 -8.589 1.00 97.94 157 ALA A N 1
ATOM 1272 C CA . ALA A 1 157 ? 16.796 -6.017 -9.279 1.00 97.94 157 ALA A CA 1
ATOM 1273 C C . ALA A 1 157 ? 16.653 -5.776 -10.791 1.00 97.94 157 ALA A C 1
ATOM 1275 O O . ALA A 1 157 ? 17.410 -4.982 -11.351 1.00 97.94 157 ALA A O 1
ATOM 1276 N N . LYS A 1 158 ? 15.645 -6.389 -11.426 1.00 98.12 158 LYS A N 1
ATOM 1277 C CA . LYS A 1 158 ? 15.379 -6.218 -12.858 1.00 98.12 158 LYS A CA 1
ATOM 1278 C C . LYS A 1 158 ? 15.000 -4.780 -13.210 1.00 98.12 158 LYS A C 1
ATOM 1280 O O . LYS A 1 158 ? 15.480 -4.246 -14.204 1.00 98.12 158 LYS A O 1
ATOM 1285 N N . VAL A 1 159 ? 14.205 -4.117 -12.370 1.00 97.94 159 VAL A N 1
ATOM 1286 C CA . VAL A 1 159 ? 13.875 -2.695 -12.541 1.00 97.94 159 VAL A CA 1
ATOM 1287 C C . VAL A 1 159 ? 15.132 -1.823 -12.496 1.00 97.94 159 VAL A C 1
ATOM 1289 O O . VAL A 1 159 ? 15.318 -0.983 -13.370 1.00 97.94 159 VAL A O 1
ATOM 1292 N N . GLU A 1 160 ? 16.027 -2.021 -11.528 1.00 97.12 160 GLU A N 1
ATOM 1293 C CA . GLU A 1 160 ? 17.262 -1.225 -11.431 1.00 97.12 160 GLU A CA 1
ATOM 1294 C C . GLU A 1 160 ? 18.252 -1.478 -12.582 1.00 97.12 160 GLU A C 1
ATOM 1296 O O . GLU A 1 160 ? 19.011 -0.579 -12.953 1.00 97.12 160 GLU A O 1
ATOM 1301 N N . GLU A 1 161 ? 18.248 -2.677 -13.164 1.00 97.12 161 GLU A N 1
ATOM 1302 C CA . GLU A 1 161 ? 18.957 -2.989 -14.410 1.00 97.12 161 GLU A CA 1
ATOM 1303 C C . GLU A 1 161 ? 18.365 -2.197 -15.585 1.00 97.12 161 GLU A C 1
ATOM 1305 O O . GLU A 1 161 ? 19.064 -1.388 -16.200 1.00 97.12 161 GLU A O 1
ATOM 1310 N N . MET A 1 162 ? 17.060 -2.338 -15.833 1.00 96.50 162 MET A N 1
ATOM 1311 C CA . MET A 1 162 ? 16.381 -1.711 -16.972 1.00 96.50 162 MET A CA 1
ATOM 1312 C C . MET A 1 162 ? 16.408 -0.184 -16.917 1.00 96.50 162 MET A C 1
ATOM 1314 O O . MET A 1 162 ? 16.579 0.465 -17.946 1.00 96.50 162 MET A O 1
ATOM 1318 N N . LYS A 1 163 ? 16.318 0.419 -15.725 1.00 96.50 163 LYS A N 1
ATOM 1319 C CA . LYS A 1 163 ? 16.493 1.870 -15.550 1.00 96.50 163 LYS A CA 1
ATOM 1320 C C . LYS A 1 163 ? 17.813 2.362 -16.139 1.00 96.50 163 LYS A C 1
ATOM 1322 O O . LYS A 1 163 ? 17.853 3.404 -16.791 1.00 96.50 163 LYS A O 1
ATOM 1327 N N . LYS A 1 164 ? 18.905 1.624 -15.918 1.00 96.00 164 LYS A N 1
ATOM 1328 C CA . LYS A 1 164 ? 20.229 1.983 -16.451 1.00 96.00 164 LYS A CA 1
ATOM 1329 C C . LYS A 1 164 ? 20.264 1.816 -17.965 1.00 96.00 164 LYS A C 1
ATOM 1331 O O . LYS A 1 164 ? 20.757 2.707 -18.654 1.00 96.00 164 LYS A O 1
ATOM 1336 N N . GLU A 1 165 ? 19.712 0.716 -18.470 1.00 95.00 165 GLU A N 1
ATOM 1337 C CA . GLU A 1 165 ? 19.626 0.446 -19.907 1.00 95.00 165 GLU A CA 1
ATOM 1338 C C . GLU A 1 165 ? 18.828 1.528 -20.641 1.00 95.00 165 GLU A C 1
ATOM 1340 O O . GLU A 1 165 ? 19.309 2.072 -21.634 1.00 95.00 165 GLU A O 1
ATOM 1345 N N . PHE A 1 166 ? 17.660 1.919 -20.124 1.00 95.62 166 PHE A N 1
ATOM 1346 C CA . PHE A 1 166 ? 16.817 2.936 -20.752 1.00 95.62 166 PHE A CA 1
ATOM 1347 C C . PHE A 1 166 ? 17.388 4.347 -20.662 1.00 95.62 166 PHE A C 1
ATOM 1349 O O . PHE A 1 166 ? 17.252 5.106 -21.622 1.00 95.62 166 PHE A O 1
ATOM 1356 N N . CYS A 1 167 ? 18.085 4.700 -19.577 1.00 95.94 167 CYS A N 1
ATOM 1357 C CA . CYS A 1 167 ? 18.839 5.954 -19.522 1.00 95.94 167 CYS A CA 1
ATOM 1358 C C . CYS A 1 167 ? 19.875 6.039 -20.653 1.00 95.94 167 CYS A C 1
ATOM 1360 O O . CYS A 1 167 ? 19.989 7.078 -21.304 1.00 95.94 167 CYS A O 1
ATOM 1362 N N . ILE A 1 168 ? 20.605 4.948 -20.913 1.00 95.56 168 ILE A N 1
ATOM 1363 C CA . ILE A 1 168 ? 21.596 4.883 -21.996 1.00 95.56 168 ILE A CA 1
ATOM 1364 C C . ILE A 1 168 ? 20.895 4.925 -23.358 1.00 95.56 168 ILE A C 1
ATOM 1366 O O . ILE A 1 168 ? 21.233 5.763 -24.192 1.00 95.56 168 ILE A O 1
ATOM 1370 N N . LEU A 1 169 ? 19.899 4.062 -23.569 1.00 95.50 169 LEU A N 1
ATOM 1371 C CA . LEU A 1 169 ? 19.204 3.905 -24.847 1.00 95.50 169 LEU A CA 1
ATOM 1372 C C . LEU A 1 169 ? 18.517 5.195 -25.303 1.00 95.50 169 LEU A C 1
ATOM 1374 O O . LEU A 1 169 ? 18.610 5.576 -26.468 1.00 95.50 169 LEU A O 1
ATOM 1378 N N . PHE A 1 170 ? 17.840 5.884 -24.386 1.00 95.38 170 PHE A N 1
ATOM 1379 C CA . PHE A 1 170 ? 17.126 7.123 -24.686 1.00 95.38 170 PHE A CA 1
ATOM 1380 C C . PHE A 1 170 ? 17.990 8.376 -24.513 1.00 95.38 170 PHE A C 1
ATOM 1382 O O . PHE A 1 170 ? 17.490 9.485 -24.710 1.00 95.38 170 PHE A O 1
ATOM 1389 N N . ASN A 1 171 ? 19.273 8.212 -24.169 1.00 94.31 171 ASN A N 1
ATOM 1390 C CA . ASN A 1 171 ? 20.218 9.293 -23.902 1.00 94.31 171 ASN A CA 1
ATOM 1391 C C . ASN A 1 171 ? 19.661 10.317 -22.892 1.00 94.31 171 ASN A C 1
ATOM 1393 O O . ASN A 1 171 ? 19.604 11.524 -23.143 1.00 94.31 171 ASN A O 1
ATOM 1397 N N . GLN A 1 172 ? 19.189 9.815 -21.750 1.00 91.56 172 GLN A N 1
ATOM 1398 C CA . GLN A 1 172 ? 18.553 10.608 -20.703 1.00 91.56 172 GLN A CA 1
ATOM 1399 C C . GLN A 1 172 ? 19.348 10.548 -19.404 1.00 91.56 172 GLN A C 1
ATOM 1401 O O . GLN A 1 172 ? 19.898 9.519 -19.023 1.00 91.56 172 GLN A O 1
ATOM 1406 N N . LYS A 1 173 ? 19.373 11.675 -18.685 1.00 92.38 173 LYS A N 1
ATOM 1407 C CA . LYS A 1 173 ? 20.010 11.765 -17.364 1.00 92.38 173 LYS A CA 1
ATOM 1408 C C . LYS A 1 173 ? 19.249 10.979 -16.290 1.00 92.38 173 LYS A C 1
ATOM 1410 O O . LYS A 1 173 ? 19.860 10.496 -15.342 1.00 92.38 173 LYS A O 1
ATOM 1415 N N . TYR A 1 174 ? 17.928 10.916 -16.418 1.00 91.94 174 TYR A N 1
ATOM 1416 C CA . TYR A 1 174 ? 17.034 10.262 -15.472 1.00 91.94 174 TYR A CA 1
ATOM 1417 C C . TYR A 1 174 ? 16.124 9.304 -16.222 1.00 91.94 174 TYR A C 1
ATOM 1419 O O . TYR A 1 174 ? 15.717 9.595 -17.350 1.00 91.94 174 TYR A O 1
ATOM 1427 N N . ASP A 1 175 ? 15.798 8.199 -15.562 1.00 92.75 175 ASP A N 1
ATOM 1428 C CA . ASP A 1 175 ? 14.862 7.220 -16.081 1.00 92.75 175 ASP A CA 1
ATOM 1429 C C . ASP A 1 175 ? 13.468 7.849 -16.223 1.00 92.75 175 ASP A C 1
ATOM 1431 O O . ASP A 1 175 ? 12.960 8.482 -15.297 1.00 92.75 175 ASP A O 1
ATOM 1435 N N . ASN A 1 176 ? 12.865 7.678 -17.397 1.00 93.62 176 ASN A N 1
ATOM 1436 C CA . ASN A 1 176 ? 11.493 8.095 -17.695 1.00 93.62 176 ASN A CA 1
ATOM 1437 C C . ASN A 1 176 ? 10.603 6.882 -17.976 1.00 93.62 176 ASN A C 1
ATOM 1439 O O . ASN A 1 176 ? 9.649 6.966 -18.756 1.00 93.62 176 ASN A O 1
ATOM 1443 N N . THR A 1 177 ? 10.930 5.735 -17.386 1.00 95.25 177 THR A N 1
ATOM 1444 C CA . THR A 1 177 ? 10.078 4.554 -17.417 1.00 95.25 177 THR A CA 1
ATOM 1445 C C . THR A 1 177 ? 9.296 4.417 -16.114 1.00 95.25 177 THR A C 1
ATOM 1447 O O . THR A 1 177 ? 9.648 4.955 -15.067 1.00 95.25 177 THR A O 1
ATOM 1450 N N . SER A 1 178 ? 8.139 3.771 -16.190 1.00 95.62 178 SER A N 1
ATOM 1451 C CA . SER A 1 178 ? 7.317 3.435 -15.028 1.00 95.62 178 SER A CA 1
ATOM 1452 C C . SER A 1 178 ? 7.211 1.925 -14.925 1.00 95.62 178 SER A C 1
ATOM 1454 O O . SER A 1 178 ? 6.943 1.272 -15.931 1.00 95.62 178 SER A O 1
ATOM 1456 N N . TYR A 1 179 ? 7.380 1.396 -13.716 1.00 96.88 179 TYR A N 1
ATOM 1457 C CA . TYR A 1 179 ? 7.294 -0.033 -13.430 1.00 96.88 179 TYR A CA 1
ATOM 1458 C C . TYR A 1 179 ? 6.193 -0.291 -12.412 1.00 96.88 179 TYR A C 1
ATOM 1460 O O . TYR A 1 179 ? 6.118 0.392 -11.388 1.00 96.88 179 TYR A O 1
ATOM 1468 N N . TYR A 1 180 ? 5.333 -1.258 -12.700 1.00 95.62 180 TYR A N 1
ATOM 1469 C CA . TYR A 1 180 ? 4.217 -1.629 -11.837 1.00 95.62 180 TYR A CA 1
ATOM 1470 C C . TYR A 1 180 ? 3.807 -3.079 -12.087 1.00 95.62 180 TYR A C 1
ATOM 1472 O O . TYR A 1 180 ? 4.221 -3.682 -13.075 1.00 95.62 180 TYR A O 1
ATOM 1480 N N . ILE A 1 181 ? 3.017 -3.642 -11.173 1.00 95.75 181 ILE A N 1
ATOM 1481 C CA . ILE A 1 181 ? 2.484 -4.996 -11.319 1.00 95.75 181 ILE A CA 1
ATOM 1482 C C . ILE A 1 181 ? 1.083 -4.921 -11.911 1.00 95.75 181 ILE A C 1
ATOM 1484 O O . ILE A 1 181 ? 0.235 -4.191 -11.402 1.00 95.75 181 ILE A O 1
ATOM 1488 N N . GLU A 1 182 ? 0.850 -5.683 -12.970 1.00 93.12 182 GLU A N 1
ATOM 1489 C CA . GLU A 1 182 ? -0.450 -5.835 -13.620 1.00 93.12 182 GLU A CA 1
ATOM 1490 C C . GLU A 1 182 ? -0.690 -7.332 -13.818 1.00 93.12 182 GLU A C 1
ATOM 1492 O O . GLU A 1 182 ? 0.167 -8.020 -14.360 1.00 93.12 182 GLU A O 1
ATOM 1497 N N . ASN A 1 183 ? -1.809 -7.862 -13.316 1.00 89.50 183 ASN A N 1
ATOM 1498 C CA . ASN A 1 183 ? -2.141 -9.294 -13.400 1.00 89.50 183 ASN A CA 1
ATOM 1499 C C . ASN A 1 183 ? -1.028 -10.246 -12.906 1.00 89.50 183 ASN A C 1
ATOM 1501 O O . ASN A 1 183 ? -0.877 -11.357 -13.404 1.00 89.50 183 ASN A O 1
ATOM 1505 N N . GLY A 1 184 ? -0.244 -9.816 -11.912 1.00 91.44 184 GLY A N 1
ATOM 1506 C CA . GLY A 1 184 ? 0.875 -10.596 -11.372 1.00 91.44 184 GLY A CA 1
ATOM 1507 C C . GLY A 1 184 ? 2.169 -10.513 -12.189 1.00 91.44 184 GLY A C 1
ATOM 1508 O O . GLY A 1 184 ? 3.178 -11.085 -11.779 1.00 91.44 184 GLY A O 1
ATOM 1509 N N . GLU A 1 185 ? 2.192 -9.762 -13.285 1.00 95.94 185 GLU A N 1
ATOM 1510 C CA . GLU A 1 185 ? 3.365 -9.573 -14.136 1.00 95.94 185 GLU A CA 1
ATOM 1511 C C . GLU A 1 185 ? 4.010 -8.207 -13.894 1.00 95.94 185 GLU A C 1
ATOM 1513 O O . GLU A 1 185 ? 3.331 -7.222 -13.597 1.00 95.94 185 GLU A O 1
ATOM 1518 N N . LEU A 1 186 ? 5.339 -8.138 -14.009 1.00 98.00 186 LEU A N 1
ATOM 1519 C CA . LEU A 1 186 ? 6.045 -6.861 -13.998 1.00 98.00 186 LEU A CA 1
ATOM 1520 C C . LEU A 1 186 ? 5.848 -6.186 -15.356 1.00 98.00 186 LEU A C 1
ATOM 1522 O O . LEU A 1 186 ? 6.255 -6.723 -16.379 1.00 98.00 186 LEU A O 1
ATOM 1526 N N . VAL A 1 187 ? 5.265 -4.995 -15.364 1.00 97.94 187 VAL A N 1
ATOM 1527 C CA . VAL A 1 187 ? 5.048 -4.201 -16.573 1.00 97.94 187 VAL A CA 1
ATOM 1528 C C . VAL A 1 187 ? 5.936 -2.970 -16.547 1.00 97.94 187 VAL A C 1
ATOM 1530 O O . VAL A 1 187 ? 5.987 -2.251 -15.547 1.00 97.94 187 VAL A O 1
ATOM 1533 N N . ALA A 1 188 ? 6.598 -2.703 -17.672 1.00 97.50 188 ALA A N 1
ATOM 1534 C CA . ALA A 1 188 ? 7.320 -1.465 -17.923 1.00 97.50 188 ALA A CA 1
ATOM 1535 C C . ALA A 1 188 ? 6.545 -0.589 -18.913 1.00 97.50 188 ALA A C 1
ATOM 1537 O O . ALA A 1 188 ? 5.988 -1.074 -19.900 1.00 97.50 188 ALA A O 1
ATOM 1538 N N . ARG A 1 189 ? 6.539 0.724 -18.671 1.00 97.38 189 ARG A N 1
ATOM 1539 C CA . ARG A 1 189 ? 5.985 1.726 -19.585 1.00 97.38 189 ARG A CA 1
ATOM 1540 C C . ARG A 1 189 ? 7.000 2.822 -19.881 1.00 97.38 189 ARG A C 1
ATOM 1542 O O . ARG A 1 189 ? 7.473 3.487 -18.967 1.00 97.38 189 ARG A O 1
ATOM 1549 N N . ILE A 1 190 ? 7.274 3.057 -21.159 1.00 96.38 190 ILE A N 1
ATOM 1550 C CA . ILE A 1 190 ? 8.192 4.084 -21.649 1.00 96.38 190 ILE A CA 1
ATOM 1551 C C . ILE A 1 190 ? 7.477 5.438 -21.756 1.00 96.38 190 ILE A C 1
ATOM 1553 O O . ILE A 1 190 ? 6.534 5.611 -22.538 1.00 96.38 190 ILE A O 1
ATOM 1557 N N . GLY A 1 191 ? 7.969 6.420 -20.998 1.00 94.81 191 GLY A N 1
ATOM 1558 C CA . GLY A 1 191 ? 7.439 7.783 -20.919 1.00 94.81 191 GLY A CA 1
ATOM 1559 C C . GLY A 1 191 ? 8.171 8.828 -21.768 1.00 94.81 191 GLY A C 1
ATOM 1560 O O . GLY A 1 191 ? 7.902 10.016 -21.619 1.00 94.81 191 GLY A O 1
ATOM 1561 N N . VAL A 1 192 ? 9.092 8.436 -22.657 1.00 93.69 192 VAL A N 1
ATOM 1562 C CA . VAL A 1 192 ? 9.850 9.395 -23.489 1.00 93.69 192 VAL A CA 1
ATOM 1563 C C . VAL A 1 192 ? 9.032 9.915 -24.682 1.00 93.69 192 VAL A C 1
ATOM 1565 O O . VAL A 1 192 ? 8.032 9.314 -25.088 1.00 93.69 192 VAL A O 1
ATOM 1568 N N . SER A 1 193 ? 9.437 11.048 -25.263 1.00 93.44 193 SER A N 1
ATOM 1569 C CA . SER A 1 193 ? 8.759 11.634 -26.431 1.00 93.44 193 SER A CA 1
ATOM 1570 C C . SER A 1 193 ? 8.972 10.803 -27.704 1.00 93.44 193 SER A C 1
ATOM 1572 O O . SER A 1 193 ? 9.956 10.074 -27.820 1.00 93.44 193 SER A O 1
ATOM 1574 N N . ASP A 1 194 ? 8.086 10.941 -28.697 1.00 93.56 194 ASP A N 1
ATOM 1575 C CA . ASP A 1 194 ? 8.228 10.237 -29.987 1.00 93.56 194 ASP A CA 1
ATOM 1576 C C . ASP A 1 194 ? 9.533 10.587 -30.711 1.00 93.56 194 ASP A C 1
ATOM 1578 O O . ASP A 1 194 ? 10.119 9.745 -31.388 1.00 93.56 194 ASP A O 1
ATOM 1582 N N . LYS A 1 195 ? 10.025 11.820 -30.532 1.00 94.56 195 LYS A N 1
ATOM 1583 C CA . LYS A 1 195 ? 11.329 12.241 -31.051 1.00 94.56 195 LYS A CA 1
ATOM 1584 C C . LYS A 1 195 ? 12.454 11.378 -30.473 1.00 94.56 195 LYS A C 1
ATOM 1586 O O . LYS A 1 195 ? 13.251 10.854 -31.239 1.00 94.56 195 LYS A O 1
ATOM 1591 N N . VAL A 1 196 ? 12.476 11.191 -29.152 1.00 94.50 196 VAL A N 1
ATOM 1592 C CA . VAL A 1 196 ? 13.493 10.375 -28.466 1.00 94.50 196 VAL A CA 1
ATOM 1593 C C . VAL A 1 196 ? 13.375 8.899 -28.859 1.00 94.50 196 VAL A C 1
ATOM 1595 O O . VAL A 1 196 ? 14.388 8.248 -29.103 1.00 94.50 196 VAL A O 1
ATOM 1598 N N . LEU A 1 197 ? 12.154 8.368 -29.000 1.00 94.06 197 LEU A N 1
ATOM 1599 C CA . LEU A 1 197 ? 11.954 7.008 -29.520 1.00 94.06 197 LEU A CA 1
ATOM 1600 C C . LEU A 1 197 ? 12.541 6.847 -30.927 1.00 94.06 197 LEU A C 1
ATOM 1602 O O . LEU A 1 197 ? 13.275 5.898 -31.189 1.00 94.06 197 LEU A O 1
ATOM 1606 N N . LYS A 1 198 ? 12.273 7.806 -31.819 1.00 93.19 198 LYS A N 1
ATOM 1607 C CA . LYS A 1 198 ? 12.800 7.785 -33.186 1.00 93.19 198 LYS A CA 1
ATOM 1608 C C . LYS A 1 198 ? 14.326 7.907 -33.221 1.00 93.19 198 LYS A C 1
ATOM 1610 O O . LYS A 1 198 ? 14.966 7.201 -33.991 1.00 93.19 198 LYS A O 1
ATOM 1615 N N . GLU A 1 199 ? 14.902 8.791 -32.408 1.00 95.31 199 GLU A N 1
ATOM 1616 C CA . GLU A 1 199 ? 16.354 9.022 -32.332 1.00 95.31 199 GLU A CA 1
ATOM 1617 C C . GLU A 1 199 ? 17.114 7.836 -31.721 1.00 95.31 199 GLU A C 1
ATOM 1619 O O . GLU A 1 199 ? 18.227 7.548 -32.150 1.00 95.31 199 GLU A O 1
ATOM 1624 N N . SER A 1 200 ? 16.505 7.121 -30.771 1.00 93.94 200 SER A N 1
ATOM 1625 C CA . SER A 1 200 ? 17.073 5.902 -30.171 1.00 93.94 200 SER A CA 1
ATOM 1626 C C . SER A 1 200 ? 16.943 4.655 -31.052 1.00 93.94 200 SER A C 1
ATOM 1628 O O . SER A 1 200 ? 17.555 3.631 -30.759 1.00 93.94 200 SER A O 1
ATOM 1630 N N . GLY A 1 201 ? 16.143 4.714 -32.122 1.00 93.50 201 GLY A N 1
ATOM 1631 C CA . GLY A 1 201 ? 15.854 3.555 -32.967 1.00 93.50 201 GLY A CA 1
ATOM 1632 C C . GLY A 1 201 ? 14.965 2.504 -32.293 1.00 93.50 201 GLY A C 1
ATOM 1633 O O . GLY A 1 201 ? 14.917 1.364 -32.755 1.00 93.50 201 GLY A O 1
ATOM 1634 N N . TRP A 1 202 ? 14.260 2.861 -31.214 1.00 93.12 202 TRP A N 1
ATOM 1635 C CA . TRP A 1 202 ? 13.340 1.951 -30.536 1.00 93.12 202 TRP A CA 1
ATOM 1636 C C . TRP A 1 202 ? 12.145 1.614 -31.431 1.00 93.12 202 TRP A C 1
ATOM 1638 O O . TRP A 1 202 ? 11.418 2.497 -31.889 1.00 93.12 202 TRP A O 1
ATOM 1648 N N . THR A 1 203 ? 11.928 0.319 -31.650 1.00 90.31 203 THR A N 1
ATOM 1649 C CA . THR A 1 203 ? 10.831 -0.217 -32.474 1.00 90.31 203 THR A CA 1
ATOM 1650 C C . THR A 1 203 ? 9.812 -1.024 -31.669 1.00 90.31 203 THR A C 1
ATOM 1652 O O . THR A 1 203 ? 8.809 -1.461 -32.228 1.00 90.31 203 THR A O 1
ATOM 1655 N N . GLY A 1 204 ? 10.051 -1.216 -30.368 1.00 88.81 204 GLY A N 1
ATOM 1656 C CA . GLY A 1 204 ? 9.161 -1.958 -29.480 1.00 88.81 204 GLY A CA 1
ATOM 1657 C C . GLY A 1 204 ? 7.936 -1.159 -29.033 1.00 88.81 204 GLY A C 1
ATOM 1658 O O . GLY A 1 204 ? 7.800 0.044 -29.277 1.00 88.81 204 GLY A O 1
ATOM 1659 N N . GLU A 1 205 ? 7.044 -1.827 -28.308 1.00 93.81 205 GLU A N 1
ATOM 1660 C CA . GLU A 1 205 ? 5.880 -1.180 -27.710 1.00 93.81 205 GLU A CA 1
ATOM 1661 C C . GLU A 1 205 ? 6.277 -0.236 -26.567 1.00 93.81 205 GLU A C 1
ATOM 1663 O O . GLU A 1 205 ? 7.317 -0.380 -25.925 1.00 93.81 205 GLU A O 1
ATOM 1668 N N . ARG A 1 206 ? 5.425 0.758 -26.288 1.00 94.50 206 ARG A N 1
ATOM 1669 C CA . ARG A 1 206 ? 5.613 1.668 -25.145 1.00 94.50 206 ARG A CA 1
ATOM 1670 C C . ARG A 1 206 ? 5.233 1.031 -23.810 1.00 94.50 206 ARG A C 1
ATOM 1672 O O . ARG A 1 206 ? 5.592 1.591 -22.784 1.00 94.50 206 ARG A O 1
ATOM 1679 N N . LYS A 1 207 ? 4.476 -0.065 -23.806 1.00 97.12 207 LYS A N 1
ATOM 1680 C CA . LYS A 1 207 ? 4.087 -0.834 -22.620 1.00 97.12 207 LYS A CA 1
ATOM 1681 C C . LYS A 1 207 ? 4.375 -2.293 -22.936 1.00 97.12 207 LYS A C 1
ATOM 1683 O O . LYS A 1 207 ? 3.930 -2.753 -23.975 1.00 97.12 207 LYS A O 1
ATOM 1688 N N . PHE A 1 208 ? 5.104 -2.992 -22.079 1.00 96.94 208 PHE A N 1
ATOM 1689 C CA . PHE A 1 208 ? 5.428 -4.400 -22.297 1.00 96.94 208 PHE A CA 1
ATOM 1690 C C . PHE A 1 208 ? 5.675 -5.110 -20.964 1.00 96.94 208 PHE A C 1
ATOM 1692 O O . PHE A 1 208 ? 6.005 -4.477 -19.956 1.00 96.94 208 PHE A O 1
ATOM 1699 N N . VAL A 1 209 ? 5.485 -6.428 -20.971 1.00 97.31 209 VAL A N 1
ATOM 1700 C CA . VAL A 1 209 ? 5.780 -7.301 -19.832 1.00 97.31 209 VAL A CA 1
ATOM 1701 C C . VAL A 1 209 ? 7.287 -7.537 -19.755 1.00 97.31 209 VAL A C 1
ATOM 1703 O O . VAL A 1 209 ? 7.956 -7.722 -20.770 1.00 97.31 209 VAL A O 1
ATOM 1706 N N . VAL A 1 210 ? 7.816 -7.505 -18.539 1.00 96.19 210 VAL A N 1
ATOM 1707 C CA . VAL A 1 210 ? 9.217 -7.750 -18.215 1.00 96.19 210 VAL A CA 1
ATOM 1708 C C . VAL A 1 210 ? 9.339 -9.136 -17.599 1.00 96.19 210 VAL A C 1
ATOM 1710 O O . VAL A 1 210 ? 8.717 -9.422 -16.577 1.00 96.19 210 VAL A O 1
ATOM 1713 N N . GLU A 1 211 ? 10.181 -9.977 -18.192 1.00 93.94 211 GLU A N 1
ATOM 1714 C CA . GLU A 1 211 ? 10.544 -11.275 -17.620 1.00 93.94 211 GLU A CA 1
ATOM 1715 C C . GLU A 1 211 ? 11.493 -11.099 -16.422 1.00 93.94 211 GLU A C 1
ATOM 1717 O O . GLU A 1 211 ? 12.431 -10.293 -16.466 1.00 93.94 211 GLU A O 1
ATOM 1722 N N . VAL A 1 212 ? 11.227 -11.848 -15.343 1.00 90.31 212 VAL A N 1
ATOM 1723 C CA . VAL A 1 212 ? 11.883 -11.734 -14.027 1.00 90.31 212 VAL A CA 1
ATOM 1724 C C . VAL A 1 212 ? 12.227 -13.098 -13.452 1.00 90.31 212 VAL A C 1
ATOM 1726 O O . VAL A 1 212 ? 11.359 -13.996 -13.517 1.00 90.31 212 VAL A O 1
#

Foldseek 3Di:
DAQEFEWEQPADDQDDQQGHQKIWAWAAAPVRWIKTWIWGQAWDWDQDPVRDIDTDTQWIFTQFMFTLDQPQVDPGRPHGGFPCHRPPVPPIDGNHFVVVQVCCCVRVVHDGPTYDYDDQLQQADQADPDPRDSRCNRGDHRSPDPGDPVSSVVLVVVVVVVQVVQCVLLVHPGRQKDWGDDPNFIKIAHRDDPVSCVVSVPPDDRIDTDDD

Mean predicted aligned error: 4.07 Å

Sequence (212 aa):
MKKTLYFEGAGCVPCNDVENCRIRTAFTNKEGKKIYIEFLSGYKHTRQKNGKVVSEPNYLSCDACFYITDDPEIDDCNKSRLSCERNQEIEKVEYTKENITAFVNQYCNADFDEIVVLDNLAGYRVFADTNKCNTSEGYNFGDVFNYDEDLTRRRRAKVEEMKKEFCIL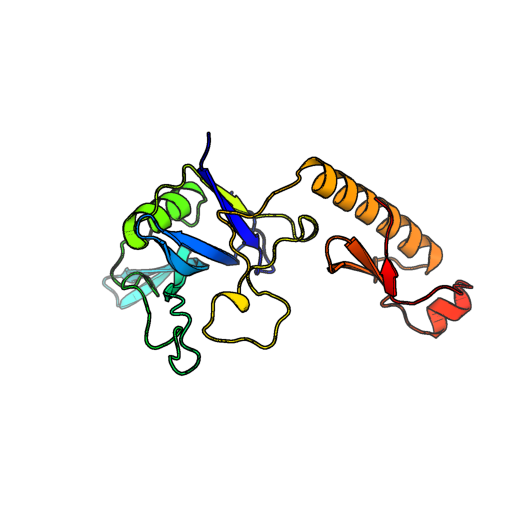FNQKYDNTSYYIENGELVARIGVSDKVLKESGWTGERKFVVEV

Radius of gyration: 20.63 Å; Cα contacts (8 Å, |Δi|>4): 420; chains: 1; bounding box: 48×50×62 Å